Protein 3L51 (pdb70)

Foldseek 3Di:
DWFAWDQLDPPGDPQQWPTFLLVFKDFQDVLQVLQLCLLQPVSSGATEGAAPVVVVSCVVRGPGPDDHHYDHLVPQDAPFFDPVLLVVLCVQQHNVFKDQQVVRIDGPPSCVSCCRRGRFEMEGAAVSQQRSQPPPSHHWYAYSVGDIDHPD/DQLQVVVVCCPVVVVQPFWDGQLLVQWDFDPLQVLQCVLQFPSSRATEGAAPVSVVVSQVVCVVVVNDDGHYDHLVVCPCVPVDDDDFVVSFDFVLVRIGHDDVSSSSVSCVGRPREGEAADVVVVVVRQDDPVAGHWYAYSLSFTQGSVGDDDDPSVCSPPD

InterPro domains:
  IPR003395 RecF/RecN/SMC, N-terminal [PF02463] (2-1163)
  IPR010935 SMCs flexible hinge [PF06470] (520-640)
  IPR010935 SMCs flexible hinge [SM00968] (520-640)
  IPR024704 Structural maintenance of chromosomes protein [PIRSF005719] (1-1156)
  IPR027120 Smc2, ATP-binding cassette domain [cd03273] (1-172)
  IPR027417 P-loop containing nucleoside triphosphate hydrolase [G3DSA:3.40.50.300] (1-203)
  IPR027417 P-loop containing nucleoside triphosphate hydrolase [G3DSA:3.40.50.300] (996-1179)
  IPR027417 P-loop containing nucleoside triphosphate hydrolase [SSF52540] (1-1155)
  IPR036277 SMCs flexible hinge superfamily [SSF75553] (478-688)

B-factor: mean 17.08, std 8.4, range [1.49, 50.56]

Structure (mmCIF, N/CA/C/O backbone):
data_3L51
#
_entry.id   3L51
#
_cell.length_a   33.455
_cell.length_b   96.741
_cell.length_c   54.537
_cell.angle_alpha   90.00
_cell.angle_beta   92.84
_cell.angle_gamma   90.00
#
_symmetry.space_group_name_H-M   'P 1 21 1'
#
loop_
_entity.id
_entity.type
_entity.pdbx_description
1 polymer 'Structural maintenance of chromosomes protein 2'
2 polymer 'Structural maintenance of chromosomes protein 4'
3 non-polymer GLYCEROL
4 water water
#
loop_
_atom_site.group_PDB
_atom_site.id
_atom_site.type_symbol
_atom_site.label_atom_id
_atom_site.label_alt_id
_atom_site.label_comp_id
_atom_site.label_asym_id
_atom_site.label_entity_id
_atom_site.label_seq_id
_atom_site.pdbx_PDB_ins_code
_atom_site.Cartn_x
_atom_site.Cartn_y
_atom_site.Cartn_z
_atom_site.occupancy
_atom_site.B_iso_or_equiv
_atom_site.auth_seq_id
_atom_site.auth_comp_id
_atom_site.auth_asym_id
_atom_site.auth_atom_id
_atom_site.pdbx_PDB_model_num
ATOM 1 N N . LEU A 1 1 ? 35.576 2.055 18.198 1.00 35.12 506 LEU A N 1
ATOM 2 C CA . LEU A 1 1 ? 36.176 1.288 19.282 0.00 34.56 506 LEU A CA 1
ATOM 3 C C . LEU A 1 1 ? 35.133 0.433 19.988 1.00 33.60 506 LEU A C 1
ATOM 4 O O . LEU A 1 1 ? 34.069 0.920 20.370 1.00 35.88 506 LEU A O 1
ATOM 9 N N . GLN A 1 2 ? 35.443 -0.846 20.151 1.00 30.53 507 GLN A N 1
ATOM 10 C CA . GLN A 1 2 ? 34.521 -1.779 20.772 1.00 27.62 507 GLN A CA 1
ATOM 11 C C . GLN A 1 2 ? 34.790 -1.884 22.263 1.00 23.29 507 GLN A C 1
ATOM 12 O O . GLN A 1 2 ? 35.851 -1.504 22.744 1.00 25.33 507 GLN A O 1
ATOM 18 N N . PHE A 1 3 ? 33.808 -2.399 22.987 1.00 18.76 508 PHE A N 1
ATOM 19 C CA . PHE A 1 3 ? 33.977 -2.730 24.390 1.00 15.47 508 PHE A CA 1
ATOM 20 C C . PHE A 1 3 ? 34.894 -3.947 24.490 1.00 16.53 508 PHE A C 1
ATOM 21 O O . PHE A 1 3 ? 34.669 -4.967 23.826 1.00 21.73 508 PHE A O 1
ATOM 29 N N . ALA A 1 4 ? 35.928 -3.832 25.314 1.00 14.89 509 ALA A N 1
ATOM 30 C CA . ALA A 1 4 ? 36.892 -4.903 25.512 1.00 15.93 509 ALA A CA 1
ATOM 31 C C . ALA A 1 4 ? 36.842 -5.383 26.956 1.00 13.99 509 ALA A C 1
ATOM 32 O O . ALA A 1 4 ? 36.698 -4.579 27.875 1.00 16.72 509 ALA A O 1
ATOM 34 N N . TYR A 1 5 ? 36.957 -6.692 27.159 1.00 11.71 510 TYR A N 1
ATOM 35 C CA . TYR A 1 5 ? 36.979 -7.242 28.509 1.00 11.58 510 TYR A CA 1
ATOM 36 C C . TYR A 1 5 ? 37.662 -8.597 28.533 1.00 12.18 510 TYR A C 1
ATOM 37 O O . TYR A 1 5 ? 37.737 -9.273 27.512 1.00 13.74 510 TYR A O 1
ATOM 46 N N . LYS A 1 6 ? 38.157 -8.981 29.706 1.00 11.91 511 LYS A N 1
ATOM 47 C CA . LYS A 1 6 ? 38.645 -10.334 29.939 1.00 13.31 511 LYS A CA 1
ATOM 48 C C . LYS A 1 6 ? 37.469 -11.207 30.364 1.00 14.98 511 LYS A C 1
ATOM 49 O O . LYS A 1 6 ? 36.640 -10.780 31.166 1.00 14.02 511 LYS A O 1
ATOM 55 N N . ASP A 1 7 ? 37.382 -12.419 29.826 1.00 16.45 512 ASP A N 1
ATOM 56 C CA . ASP A 1 7 ? 36.315 -13.331 30.236 1.00 17.79 512 ASP A CA 1
ATOM 57 C C . ASP A 1 7 ? 36.285 -13.393 31.759 1.00 16.48 512 ASP A C 1
ATOM 58 O O . ASP A 1 7 ? 37.302 -13.692 32.388 1.00 18.13 512 ASP A O 1
ATOM 63 N N . PRO A 1 8 ? 35.125 -13.095 32.366 1.00 14.73 513 PRO A N 1
ATOM 64 C CA . PRO A 1 8 ? 35.080 -13.120 33.834 1.00 15.60 513 PRO A CA 1
ATOM 65 C C . PRO A 1 8 ? 35.220 -14.514 34.427 1.00 17.76 513 PRO A C 1
ATOM 66 O O . PRO A 1 8 ? 35.570 -14.644 35.595 1.00 21.42 513 PRO A O 1
ATOM 70 N N . GLU A 1 9 ? 34.963 -15.538 33.627 1.00 17.25 514 GLU A N 1
ATOM 71 C CA . GLU A 1 9 ? 35.053 -16.911 34.096 1.00 18.11 514 GLU A CA 1
ATOM 72 C C . GLU A 1 9 ? 35.062 -17.826 32.882 1.00 18.06 514 GLU A C 1
ATOM 73 O O . GLU A 1 9 ? 34.908 -17.361 31.752 1.00 17.70 514 GLU A O 1
ATOM 79 N N . LYS A 1 10 ? 35.252 -19.121 33.111 1.00 19.20 515 LYS A N 1
ATOM 80 C CA . LYS A 1 10 ? 35.321 -20.077 32.011 1.00 20.28 515 LYS A CA 1
ATOM 81 C C . LYS A 1 10 ? 33.954 -20.267 31.357 1.00 20.33 515 LYS A C 1
ATOM 82 O O . LYS A 1 10 ? 32.923 -19.981 31.969 1.00 21.21 515 LYS A O 1
ATOM 88 N N . ASN A 1 11 ? 33.956 -20.747 30.114 1.00 21.23 516 ASN A N 1
ATOM 89 C CA . ASN A 1 11 ? 32.721 -21.040 29.389 1.00 20.17 516 ASN A CA 1
ATOM 90 C C . ASN A 1 11 ? 31.842 -19.805 29.225 1.00 18.26 516 ASN A C 1
ATOM 91 O O . ASN A 1 11 ? 30.612 -19.880 29.281 1.00 19.22 516 ASN A O 1
ATOM 96 N N . TRP A 1 12 ? 32.485 -18.666 29.015 1.00 17.29 517 TRP A N 1
ATOM 97 C CA . TRP A 1 12 ? 31.776 -17.398 28.949 1.00 16.02 517 TRP A CA 1
ATOM 98 C C . TRP A 1 12 ? 30.958 -17.265 27.673 1.00 16.50 517 TRP A C 1
ATOM 99 O O . TRP A 1 12 ? 31.473 -17.429 26.571 1.00 19.70 517 TRP A O 1
ATOM 110 N N . ASN A 1 13 ? 29.678 -16.959 27.827 1.00 15.59 518 ASN A N 1
ATOM 111 C CA . ASN A 1 13 ? 28.810 -16.732 26.678 1.00 15.95 518 ASN A CA 1
ATOM 112 C C . ASN A 1 13 ? 28.949 -15.295 26.201 1.00 13.90 518 ASN A C 1
ATOM 113 O O . ASN A 1 13 ? 28.400 -14.383 26.810 1.00 13.66 518 ASN A O 1
ATOM 118 N N . ARG A 1 14 ? 29.699 -15.097 25.122 1.00 15.40 519 ARG A N 1
ATOM 119 C CA . ARG A 1 14 ? 29.938 -13.755 24.601 1.00 14.55 519 ARG A CA 1
ATOM 120 C C . ARG A 1 14 ? 28.655 -13.045 24.173 1.00 13.33 519 ARG A C 1
ATOM 121 O O . ARG A 1 14 ? 28.602 -11.818 24.155 1.00 12.65 519 ARG A O 1
ATOM 129 N N . ASN A 1 15 ? 27.621 -13.813 23.838 1.00 13.70 520 ASN A N 1
ATOM 130 C CA A ASN A 1 15 ? 26.339 -13.230 23.456 0.44 14.11 520 ASN A CA 1
ATOM 131 C CA B ASN A 1 15 ? 26.339 -13.230 23.460 0.56 14.14 520 ASN A CA 1
ATOM 132 C C . ASN A 1 15 ? 25.658 -12.469 24.596 1.00 12.54 520 ASN A C 1
ATOM 133 O O . ASN A 1 15 ? 24.731 -11.689 24.367 1.00 14.42 520 ASN A O 1
ATOM 142 N N . SER A 1 16 ? 26.114 -12.694 25.822 1.00 11.32 521 SER A N 1
ATOM 143 C CA . SER A 1 16 ? 25.537 -11.994 26.966 1.00 10.44 521 SER A CA 1
ATOM 144 C C . SER A 1 16 ? 25.939 -10.524 26.980 1.00 9.71 521 SER A C 1
ATOM 145 O O . SER A 1 16 ? 25.325 -9.726 27.681 1.00 10.83 521 SER A O 1
ATOM 148 N N . VAL A 1 17 ? 26.981 -10.173 26.231 1.00 9.45 522 VAL A N 1
ATOM 149 C CA . VAL A 1 17 ? 27.445 -8.790 26.180 1.00 8.21 522 VAL A CA 1
ATOM 150 C C . VAL A 1 17 ? 27.120 -8.202 24.808 1.00 9.68 522 VAL A C 1
ATOM 151 O O . VAL A 1 17 ? 27.678 -8.624 23.793 1.00 13.45 522 VAL A O 1
ATOM 155 N N . LYS A 1 18 ? 26.203 -7.240 24.769 1.00 9.88 523 LYS A N 1
ATOM 156 C CA . LYS A 1 18 ? 25.756 -6.697 23.485 1.00 9.81 523 LYS A CA 1
ATOM 157 C C . LYS A 1 18 ? 26.695 -5.618 22.960 1.00 11.38 523 LYS A C 1
ATOM 158 O O . LYS A 1 18 ? 26.926 -5.527 21.752 1.00 14.85 523 LYS A O 1
ATOM 164 N N . GLY A 1 19 ? 27.241 -4.812 23.863 1.00 11.22 524 GLY A N 1
ATOM 165 C CA . GLY A 1 19 ? 28.228 -3.810 23.492 1.00 10.98 524 GLY A CA 1
ATOM 166 C C . GLY A 1 19 ? 27.832 -2.376 23.805 1.00 11.43 524 GLY A C 1
ATOM 167 O O . GLY A 1 19 ? 26.850 -2.124 24.502 1.00 9.91 524 GLY A O 1
ATOM 168 N N . LEU A 1 20 ? 28.615 -1.430 23.297 1.00 10.08 525 LEU A N 1
ATOM 169 C CA . LEU A 1 20 ? 28.340 -0.019 23.533 1.00 9.05 525 LEU A CA 1
ATOM 170 C C . LEU A 1 20 ? 27.042 0.401 22.857 1.00 8.67 525 LEU A C 1
ATOM 171 O O . LEU A 1 20 ? 26.767 0.009 21.721 1.00 8.81 525 LEU A O 1
ATOM 176 N N . VAL A 1 21 ? 26.258 1.223 23.542 1.00 7.54 526 VAL A N 1
ATOM 177 C CA . VAL A 1 21 ? 25.022 1.743 22.962 1.00 6.97 526 VAL A CA 1
ATOM 178 C C . VAL A 1 21 ? 25.229 2.296 21.542 1.00 8.05 526 VAL A C 1
ATOM 179 O O . VAL A 1 21 ? 24.441 2.019 20.645 1.00 9.28 526 VAL A O 1
ATOM 183 N N . ALA A 1 22 ? 26.305 3.055 21.343 1.00 9.01 527 ALA A N 1
ATOM 184 C CA . ALA A 1 22 ? 26.581 3.680 20.048 1.00 9.91 527 ALA A CA 1
ATOM 185 C C . ALA A 1 22 ? 26.712 2.663 18.920 1.00 12.08 527 ALA A C 1
ATOM 186 O O . ALA A 1 22 ? 26.443 2.981 17.762 1.00 14.85 527 ALA A O 1
ATOM 188 N N . SER A 1 23 ? 27.128 1.444 19.258 1.00 10.84 528 SER A N 1
ATOM 189 C CA A SER A 1 23 ? 27.347 0.415 18.246 0.49 11.16 528 SER A CA 1
ATOM 190 C CA B SER A 1 23 ? 27.353 0.398 18.262 0.51 10.69 528 SER A CA 1
ATOM 191 C C . SER A 1 23 ? 26.081 -0.381 17.946 1.00 11.67 528 SER A C 1
ATOM 192 O O . SER A 1 23 ? 26.064 -1.218 17.044 1.00 15.46 528 SER A O 1
ATOM 197 N N . LEU A 1 24 ? 25.020 -0.108 18.694 1.00 11.81 529 LEU A N 1
ATOM 198 C CA . LEU A 1 24 ? 23.790 -0.887 18.587 1.00 11.60 529 LEU A CA 1
ATOM 199 C C . LEU A 1 24 ? 22.630 -0.154 17.924 1.00 12.38 529 LEU A C 1
ATOM 200 O O . LEU A 1 24 ? 21.539 -0.710 17.767 1.00 13.48 529 LEU A O 1
ATOM 205 N N . ILE A 1 25 ? 22.854 1.092 17.528 1.00 12.55 530 ILE A N 1
ATOM 206 C CA . ILE A 1 25 ? 21.778 1.878 16.949 1.00 13.62 530 ILE A CA 1
ATOM 207 C C . ILE A 1 25 ? 22.030 2.217 15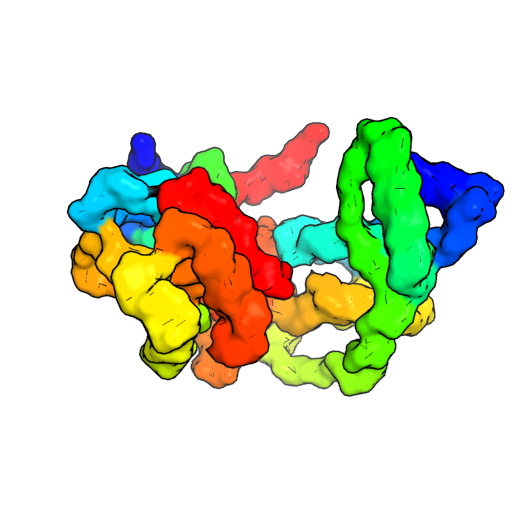.486 1.00 12.98 530 ILE A C 1
ATOM 208 O O . ILE A 1 25 ? 23.176 2.322 15.035 1.00 15.41 530 ILE A O 1
ATOM 213 N N . ASN A 1 26 ? 20.936 2.370 14.753 1.00 13.11 531 ASN A N 1
ATOM 214 C CA . ASN A 1 26 ? 20.958 2.764 13.354 1.00 14.68 531 ASN A CA 1
ATOM 215 C C . ASN A 1 26 ? 20.047 3.975 13.242 1.00 12.95 531 ASN A C 1
ATOM 216 O O . ASN A 1 26 ? 18.824 3.852 13.366 1.00 13.88 531 ASN A O 1
ATOM 221 N N . VAL A 1 27 ? 20.631 5.155 13.052 1.00 10.88 532 VAL A N 1
ATOM 222 C CA . VAL A 1 27 ? 19.828 6.367 12.933 1.00 11.65 532 VAL A CA 1
ATOM 223 C C . VAL A 1 27 ? 18.989 6.325 11.657 1.00 10.66 532 VAL A C 1
ATOM 224 O O . VAL A 1 27 ? 19.507 6.026 10.584 1.00 12.09 532 VAL A O 1
ATOM 228 N N . LYS A 1 28 ? 17.692 6.596 11.770 1.00 9.90 533 LYS A N 1
ATOM 229 C CA . LYS A 1 28 ? 16.810 6.497 10.607 1.00 10.12 533 LYS A CA 1
ATOM 230 C C . LYS A 1 28 ? 17.083 7.557 9.545 1.00 10.97 533 LYS A C 1
ATOM 231 O O . LYS A 1 28 ? 16.858 7.323 8.358 1.00 13.14 533 LYS A O 1
ATOM 237 N N . ASP A 1 29 ? 17.552 8.723 9.973 1.00 9.65 534 ASP A N 1
ATOM 238 C CA . ASP A 1 29 ? 17.760 9.854 9.071 1.00 10.05 534 ASP A CA 1
ATOM 239 C C . ASP A 1 29 ? 18.982 10.614 9.586 1.00 9.38 534 ASP A C 1
ATOM 240 O O . ASP A 1 29 ? 18.980 11.103 10.712 1.00 12.11 534 ASP A O 1
ATOM 245 N N . ASN A 1 30 ? 20.040 10.686 8.780 1.00 9.86 535 ASN A N 1
ATOM 246 C CA . ASN A 1 30 ? 21.286 11.325 9.216 1.00 11.46 535 ASN A CA 1
ATOM 247 C C . ASN A 1 30 ? 21.112 12.757 9.731 1.00 12.00 535 ASN A C 1
ATOM 248 O O . ASN A 1 30 ? 21.922 13.232 10.515 1.00 12.59 535 ASN A O 1
ATOM 253 N N . SER A 1 31 ? 20.069 13.449 9.280 1.00 12.79 536 SER A N 1
ATOM 254 C CA . SER A 1 31 ? 19.845 14.829 9.708 1.00 12.56 536 SER A CA 1
ATOM 255 C C . SER A 1 31 ? 19.415 14.939 11.171 1.00 11.87 536 SER A C 1
ATOM 256 O O . SER A 1 31 ? 19.335 16.044 11.706 1.00 13.40 536 SER A O 1
ATOM 259 N N . THR A 1 32 ? 19.135 13.804 11.812 1.00 10.80 537 THR A N 1
ATOM 260 C CA . THR A 1 32 ? 18.774 13.801 13.233 1.00 10.73 537 THR A CA 1
ATOM 261 C C . THR A 1 32 ? 19.914 13.333 14.149 1.00 11.00 537 THR A C 1
ATOM 262 O O . THR A 1 32 ? 19.758 13.284 15.377 1.00 10.36 537 THR A O 1
ATOM 266 N N . ALA A 1 33 ? 21.052 12.978 13.563 1.00 10.23 538 ALA A N 1
ATOM 267 C CA . ALA A 1 33 ? 22.161 12.430 14.349 1.00 11.15 538 ALA A CA 1
ATOM 268 C C . ALA A 1 33 ? 22.697 13.399 15.410 1.00 11.31 538 ALA A C 1
ATOM 269 O O . ALA A 1 33 ? 23.018 12.995 16.531 1.00 11.49 538 ALA A O 1
ATOM 271 N N . THR A 1 34 ? 22.808 14.673 15.060 1.00 11.42 539 THR A N 1
ATOM 272 C CA . THR A 1 34 ? 23.273 15.663 16.018 1.00 12.28 539 THR A CA 1
ATOM 273 C C . THR A 1 34 ? 22.373 15.698 17.251 1.00 11.06 539 THR A C 1
ATOM 274 O O . THR A 1 34 ? 22.858 15.674 18.379 1.00 12.83 539 THR A O 1
ATOM 278 N N . ALA A 1 35 ? 21.062 15.711 17.031 1.00 10.54 540 ALA A N 1
ATOM 279 C CA . ALA A 1 35 ? 20.103 15.691 18.135 1.00 10.22 540 ALA A CA 1
ATOM 280 C C . ALA A 1 35 ? 20.227 14.425 18.977 1.00 10.10 540 ALA A C 1
ATOM 281 O O . ALA A 1 35 ? 20.224 14.485 20.214 1.00 10.16 540 ALA A O 1
ATOM 283 N N . LEU A 1 36 ? 20.333 13.282 18.309 1.00 9.52 541 LEU A N 1
ATOM 284 C CA . LEU A 1 36 ? 20.368 12.008 19.021 1.00 9.69 541 LEU A CA 1
ATOM 285 C C . LEU A 1 36 ? 21.629 11.877 19.858 1.00 9.62 541 LEU A C 1
ATOM 286 O O . LEU A 1 36 ? 21.611 11.307 20.952 1.00 9.89 541 LEU A O 1
ATOM 291 N N . GLU A 1 37 ? 22.732 12.406 19.347 1.00 9.77 542 GLU A N 1
ATOM 292 C CA . GLU A 1 37 ? 23.976 12.384 20.097 1.00 10.92 542 GLU A CA 1
ATOM 293 C C . GLU A 1 37 ? 23.818 13.166 21.393 1.00 12.54 542 GLU A C 1
ATOM 294 O O . GLU A 1 37 ? 24.298 12.747 22.446 1.00 14.24 542 GLU A O 1
ATOM 300 N N . VAL A 1 38 ? 23.130 14.301 21.312 1.00 12.73 543 VAL A N 1
ATOM 301 C CA . VAL A 1 38 ? 22.890 15.134 22.488 1.00 12.66 543 VAL A CA 1
ATOM 302 C C . VAL A 1 38 ? 21.879 14.467 23.432 1.00 10.92 543 VAL A C 1
ATOM 303 O O . VAL A 1 38 ? 22.021 14.535 24.659 1.00 11.98 543 VAL A O 1
ATOM 307 N N . VAL A 1 39 ? 20.876 13.798 22.867 1.00 9.03 544 VAL A N 1
ATOM 308 C CA . VAL A 1 39 ? 19.918 13.060 23.693 1.00 9.15 544 VAL A CA 1
ATOM 309 C C . VAL A 1 39 ? 20.637 12.013 24.546 1.00 8.53 544 VAL A C 1
ATOM 310 O O . VAL A 1 39 ? 20.407 11.920 25.751 1.00 9.84 544 VAL A O 1
ATOM 314 N N . ALA A 1 40 ? 21.499 11.221 23.917 1.00 9.29 545 ALA A N 1
ATOM 315 C CA . ALA A 1 40 ? 22.206 10.151 24.622 1.00 9.59 545 ALA A CA 1
ATOM 316 C C . ALA A 1 40 ? 23.362 10.649 25.504 1.00 9.75 545 ALA A C 1
ATOM 317 O O . ALA A 1 40 ? 23.578 10.154 26.613 1.00 9.94 545 ALA A O 1
ATOM 319 N N . GLY A 1 41 ? 24.112 11.624 25.002 1.00 10.05 546 GLY A N 1
ATOM 320 C CA . GLY A 1 41 ? 25.316 12.064 25.681 1.00 10.30 546 GLY A CA 1
ATOM 321 C C . GLY A 1 41 ? 26.232 10.903 26.014 1.00 10.00 546 GLY A C 1
ATOM 322 O O . GLY A 1 41 ? 26.474 10.022 25.178 1.00 10.26 546 GLY A O 1
ATOM 323 N N . GLU A 1 42 ? 26.721 10.886 27.249 1.00 10.22 547 GLU A N 1
ATOM 324 C CA A GLU A 1 42 ? 27.667 9.860 27.670 0.61 10.90 547 GLU A CA 1
ATOM 325 C CA B GLU A 1 42 ? 27.655 9.864 27.708 0.39 10.88 547 GLU A CA 1
ATOM 326 C C . GLU A 1 42 ? 27.051 8.458 27.649 1.00 8.85 547 GLU A C 1
ATOM 327 O O . GLU A 1 42 ? 27.773 7.455 27.700 1.00 10.57 547 GLU A O 1
ATOM 338 N N . ARG A 1 43 ? 25.725 8.372 27.544 1.00 9.06 548 ARG A N 1
ATOM 339 C CA . ARG A 1 43 ? 25.094 7.052 27.467 1.00 8.89 548 ARG A CA 1
ATOM 340 C C . ARG A 1 43 ? 25.404 6.320 26.161 1.00 8.42 548 ARG A C 1
ATOM 341 O O . ARG A 1 43 ? 25.199 5.114 26.056 1.00 9.07 548 ARG A O 1
ATOM 349 N N . LEU A 1 44 ? 25.905 7.042 25.165 1.00 8.09 549 LEU A N 1
ATOM 350 C CA . LEU A 1 44 ? 26.407 6.386 23.960 1.00 8.84 549 LEU A CA 1
ATOM 351 C C . LEU A 1 44 ? 27.460 5.336 24.306 1.00 7.86 549 LEU A C 1
ATOM 352 O O . LEU A 1 44 ? 27.659 4.369 23.552 1.00 8.97 549 LEU A O 1
ATOM 357 N N . TYR A 1 45 ? 28.139 5.519 25.439 1.00 7.05 550 TYR A N 1
ATOM 358 C CA . TYR A 1 45 ? 29.247 4.629 25.796 1.00 8.30 550 TYR A CA 1
ATOM 359 C C . TYR A 1 45 ? 28.922 3.778 27.018 1.00 8.18 550 TYR A C 1
ATOM 360 O O . TYR A 1 45 ? 29.810 3.166 27.599 1.00 9.19 550 TYR A O 1
ATOM 369 N N . ASN A 1 46 ? 27.642 3.737 27.388 1.00 7.39 551 ASN A N 1
ATOM 370 C CA . ASN A 1 46 ? 27.168 2.706 28.305 1.00 6.73 551 ASN A CA 1
ATOM 371 C C . ASN A 1 46 ? 27.227 1.363 27.580 1.00 6.75 551 ASN A C 1
ATOM 372 O O . ASN A 1 46 ? 27.133 1.305 26.350 1.00 8.91 551 ASN A O 1
ATOM 377 N N . VAL A 1 47 ? 27.408 0.289 28.337 1.00 7.47 552 VAL A N 1
ATOM 378 C CA . VAL A 1 47 ? 27.496 -1.043 27.765 1.00 7.81 552 VAL A CA 1
ATOM 379 C C . VAL A 1 47 ? 26.213 -1.799 28.076 1.00 6.81 552 VAL A C 1
ATOM 380 O O . VAL A 1 47 ? 25.785 -1.850 29.232 1.00 8.46 552 VAL A O 1
ATOM 384 N N . VAL A 1 48 ? 25.612 -2.396 27.052 1.00 7.56 553 VAL A N 1
ATOM 385 C CA . VAL A 1 48 ? 24.389 -3.173 27.218 1.00 6.50 553 VAL A CA 1
ATOM 386 C C . VAL A 1 48 ? 24.702 -4.663 27.369 1.00 7.48 553 VAL A C 1
ATOM 387 O O . VAL A 1 48 ? 25.473 -5.226 26.583 1.00 8.18 553 VAL A O 1
ATOM 391 N N . VAL A 1 49 ? 24.114 -5.294 28.386 1.00 6.54 554 VAL A N 1
ATOM 392 C CA . VAL A 1 49 ? 24.283 -6.730 28.606 1.00 7.27 554 VAL A CA 1
ATOM 393 C C . VAL A 1 49 ? 22.940 -7.366 28.917 1.00 6.83 554 VAL A C 1
ATOM 394 O O . VAL A 1 49 ? 21.952 -6.665 29.164 1.00 8.14 554 VAL A O 1
ATOM 398 N N . ASP A 1 50 ? 22.893 -8.696 28.932 1.00 6.88 555 ASP A N 1
ATOM 399 C CA . ASP A 1 50 ? 21.621 -9.373 29.154 1.00 8.64 555 ASP A CA 1
ATOM 400 C C . ASP A 1 50 ? 21.067 -9.215 30.571 1.00 9.20 555 ASP A C 1
ATOM 401 O O . ASP A 1 50 ? 19.891 -8.920 30.734 1.00 9.36 555 ASP A O 1
ATOM 406 N N . THR A 1 51 ? 21.908 -9.387 31.588 1.00 7.59 556 THR A N 1
ATOM 407 C CA . THR A 1 51 ? 21.401 -9.421 32.958 1.00 7.42 556 THR A CA 1
ATOM 408 C C . THR A 1 51 ? 22.322 -8.744 33.958 1.00 7.01 556 THR A C 1
ATOM 409 O O . THR A 1 51 ? 23.496 -8.477 33.672 1.00 7.11 556 THR A O 1
ATOM 413 N N . GLU A 1 52 ? 21.789 -8.522 35.157 1.00 8.03 557 GLU A N 1
ATOM 414 C CA . GLU A 1 52 ? 22.564 -7.956 36.259 1.00 8.07 557 GLU A CA 1
ATOM 415 C C . GLU A 1 52 ? 23.694 -8.865 36.725 1.00 7.82 557 GLU A C 1
ATOM 416 O O . GLU A 1 52 ? 24.678 -8.388 37.274 1.00 9.24 557 GLU A O 1
ATOM 422 N N . VAL A 1 53 ? 23.545 -10.169 36.511 1.00 8.23 558 VAL A N 1
ATOM 423 C CA . VAL A 1 53 ? 24.596 -11.122 36.853 1.00 9.75 558 VAL A CA 1
ATOM 424 C C . VAL A 1 53 ? 25.784 -10.943 35.913 1.00 10.06 558 VAL A C 1
ATOM 425 O O . VAL A 1 53 ? 26.936 -10.901 36.346 1.00 9.84 558 VAL A O 1
ATOM 429 N N . THR A 1 54 ? 25.498 -10.817 34.623 1.00 9.00 559 THR A N 1
ATOM 430 C CA . THR A 1 54 ? 26.539 -10.548 33.644 1.00 9.27 559 THR A CA 1
ATOM 431 C C . THR A 1 54 ? 27.222 -9.220 33.942 1.00 8.04 559 THR A C 1
ATOM 432 O O . THR A 1 54 ? 28.453 -9.120 33.898 1.00 9.74 559 THR A O 1
ATOM 436 N N . ALA A 1 55 ? 26.424 -8.203 34.255 1.00 8.32 560 ALA A N 1
ATOM 437 C CA . ALA A 1 55 ? 26.978 -6.898 34.614 1.00 7.63 560 ALA A CA 1
ATOM 438 C C . ALA A 1 55 ? 27.944 -7.007 35.795 1.00 7.60 560 ALA A C 1
ATOM 439 O O . ALA A 1 55 ? 29.051 -6.460 35.765 1.00 8.47 560 ALA A O 1
ATOM 441 N N . LYS A 1 56 ? 27.513 -7.703 36.841 1.00 8.24 561 LYS A N 1
ATOM 442 C CA . LYS A 1 56 ? 28.328 -7.850 38.041 1.00 8.28 561 LYS A CA 1
ATOM 443 C C . LYS A 1 56 ? 29.647 -8.558 37.730 1.00 8.66 561 LYS A C 1
ATOM 444 O O . LYS A 1 56 ? 30.712 -8.138 38.181 1.00 8.99 561 LYS A O 1
ATOM 450 N N . LYS A 1 57 ? 29.572 -9.635 36.954 1.00 7.76 562 LYS A N 1
ATOM 451 C CA . LYS A 1 57 ? 30.772 -10.396 36.625 1.00 9.13 562 LYS A CA 1
ATOM 452 C C . LYS A 1 57 ? 31.764 -9.576 35.801 1.00 9.24 562 LYS A C 1
ATOM 453 O O . LYS A 1 57 ? 32.976 -9.667 36.012 1.00 10.27 562 LYS A O 1
ATOM 459 N N . LEU A 1 58 ? 31.253 -8.764 34.877 1.00 8.40 563 LEU A N 1
ATOM 460 C CA . LEU A 1 58 ? 32.126 -7.873 34.115 1.00 8.80 563 LEU A CA 1
ATOM 461 C C . LEU A 1 58 ? 32.802 -6.851 35.011 1.00 8.63 563 LEU A C 1
ATOM 462 O O . LEU A 1 58 ? 34.013 -6.648 34.922 1.00 9.65 563 LEU A O 1
ATOM 467 N N . LEU A 1 59 ? 32.018 -6.204 35.871 1.00 9.18 564 LEU A N 1
ATOM 468 C CA . LEU A 1 59 ? 32.566 -5.167 36.735 1.00 9.47 564 LEU A CA 1
ATOM 469 C C . LEU A 1 59 ? 33.621 -5.721 37.684 1.00 11.21 564 LEU A C 1
ATOM 470 O O . LEU A 1 59 ? 34.641 -5.071 37.938 1.00 12.56 564 LEU A O 1
ATOM 475 N N . GLU A 1 60 ? 33.384 -6.925 38.201 1.00 10.56 565 GLU A N 1
ATOM 476 C CA . GLU A 1 60 ? 34.300 -7.517 39.174 1.00 11.52 565 GLU A CA 1
ATOM 477 C C . GLU A 1 60 ? 35.501 -8.220 38.564 1.00 12.36 565 GLU A C 1
ATOM 478 O O . GLU A 1 60 ? 36.604 -8.140 39.105 1.00 15.06 565 GLU A O 1
ATOM 484 N N . LYS A 1 61 ? 35.296 -8.901 37.442 1.00 10.89 566 LYS A N 1
ATOM 485 C CA . LYS A 1 61 ? 36.324 -9.805 36.935 1.00 11.11 566 LYS A CA 1
ATOM 486 C C . LYS A 1 61 ? 36.723 -9.565 35.483 1.00 12.16 566 LYS A C 1
ATOM 487 O O . LYS A 1 61 ? 37.546 -10.297 34.932 1.00 14.22 566 LYS A O 1
ATOM 493 N N . GLY A 1 62 ? 36.172 -8.525 34.871 1.00 9.53 567 GLY A N 1
ATOM 494 C CA . GLY A 1 62 ? 36.418 -8.278 33.459 1.00 10.06 567 GLY A CA 1
ATOM 495 C C . GLY A 1 62 ? 37.679 -7.489 33.148 1.00 10.65 567 GLY A C 1
ATOM 496 O O . GLY A 1 62 ? 38.005 -7.277 31.977 1.00 10.74 567 GLY A O 1
ATOM 497 N N A GLU A 1 63 ? 38.396 -7.067 34.190 0.91 10.69 568 GLU A N 1
ATOM 498 N N B GLU A 1 63 ? 38.383 -7.056 34.190 0.09 11.12 568 GLU A N 1
ATOM 499 C CA A GLU A 1 63 ? 39.594 -6.249 34.024 0.91 11.35 568 GLU A CA 1
ATOM 500 C CA B GLU A 1 63 ? 39.596 -6.263 34.021 0.09 11.62 568 GLU A CA 1
ATOM 501 C C A GLU A 1 63 ? 39.311 -5.059 33.117 0.91 9.17 568 GLU A C 1
ATOM 502 C C B GLU A 1 63 ? 39.317 -5.054 33.135 0.09 10.37 568 GLU A C 1
ATOM 503 O O A GLU A 1 63 ? 40.089 -4.730 32.213 0.91 11.52 568 GLU A O 1
ATOM 504 O O B GLU A 1 63 ? 40.113 -4.712 32.259 0.09 10.77 568 GLU A O 1
ATOM 515 N N . LEU A 1 64 ? 38.177 -4.412 33.372 1.00 9.16 569 LEU A N 1
ATOM 516 C CA . LEU A 1 64 ? 37.748 -3.283 32.566 1.00 7.80 569 LEU A CA 1
ATOM 517 C C . LEU A 1 64 ? 38.743 -2.132 32.655 1.00 7.55 569 LEU A C 1
ATOM 518 O O . LEU A 1 64 ? 39.311 -1.863 33.713 1.00 9.71 569 LEU A O 1
ATOM 523 N N . LYS A 1 65 ? 38.944 -1.446 31.536 1.00 8.89 570 LYS A N 1
ATOM 524 C CA A LYS A 1 65 ? 40.009 -0.457 31.461 0.53 8.90 570 LYS A CA 1
ATOM 525 C CA B LYS A 1 65 ? 40.006 -0.448 31.425 0.47 8.85 570 LYS A CA 1
ATOM 526 C C . LYS A 1 65 ? 39.614 0.953 31.901 1.00 7.63 570 LYS A C 1
ATOM 527 O O . LYS A 1 65 ? 40.445 1.857 31.927 1.00 8.85 570 LYS A O 1
ATOM 538 N N . ARG A 1 66 ? 38.344 1.126 32.252 1.00 7.23 571 ARG A N 1
ATOM 539 C CA A ARG A 1 66 ? 37.845 2.381 32.806 0.67 7.82 571 ARG A CA 1
ATOM 540 C CA B ARG A 1 66 ? 37.864 2.374 32.832 0.33 7.79 571 ARG A CA 1
ATOM 541 C C . ARG A 1 66 ? 36.602 2.091 33.629 1.00 7.22 571 ARG A C 1
ATOM 542 O O . ARG A 1 66 ? 36.118 0.951 33.656 1.00 8.23 571 ARG A O 1
ATOM 557 N N . ARG A 1 67 ? 36.070 3.120 34.286 1.00 8.07 572 ARG A N 1
ATOM 558 C CA . ARG A 1 67 ? 34.768 2.970 34.913 1.00 7.98 572 ARG A CA 1
ATOM 559 C C . ARG A 1 67 ? 33.711 2.907 33.803 1.00 8.21 572 ARG A C 1
ATOM 560 O O . ARG A 1 67 ? 33.699 3.747 32.896 1.00 9.31 572 ARG A O 1
ATOM 568 N N . TYR A 1 68 ? 32.846 1.897 33.864 1.00 7.07 573 TYR A N 1
ATOM 569 C CA . TYR A 1 68 ? 31.757 1.738 32.905 1.00 7.13 573 TYR A CA 1
ATOM 570 C C . TYR A 1 68 ? 30.413 1.820 33.598 1.00 7.15 573 TYR A C 1
ATOM 571 O O . TYR A 1 68 ? 30.287 1.457 34.771 1.00 8.96 573 TYR A O 1
ATOM 580 N N . THR A 1 69 ? 29.409 2.276 32.865 1.00 5.76 574 THR A N 1
ATOM 581 C CA . THR A 1 69 ? 28.027 2.159 33.306 1.00 6.16 574 THR A CA 1
ATOM 582 C C . THR A 1 69 ? 27.376 1.105 32.419 1.00 5.38 574 THR A C 1
ATOM 583 O O . THR A 1 69 ? 27.421 1.205 31.183 1.00 6.84 574 THR A O 1
ATOM 587 N N . ILE A 1 70 ? 26.823 0.070 33.050 1.00 5.21 575 ILE A N 1
ATOM 588 C CA . ILE A 1 70 ? 26.254 -1.066 32.340 1.00 5.73 575 ILE A CA 1
ATOM 589 C C . ILE A 1 70 ? 24.731 -1.079 32.446 1.00 5.27 575 ILE A C 1
ATOM 590 O O . ILE A 1 70 ? 24.170 -0.888 33.530 1.00 6.05 575 ILE A O 1
ATOM 595 N N . ILE A 1 71 ? 24.078 -1.312 31.314 1.00 5.76 576 ILE A N 1
ATOM 596 C CA . ILE A 1 71 ? 22.624 -1.424 31.227 1.00 5.91 576 ILE A CA 1
ATOM 597 C C . ILE A 1 71 ? 22.255 -2.903 31.136 1.00 5.75 576 ILE A C 1
ATOM 598 O O . ILE A 1 71 ? 22.489 -3.540 30.108 1.00 6.84 576 ILE A O 1
ATOM 603 N N . PRO A 1 72 ? 21.729 -3.480 32.231 1.00 6.72 577 PRO A N 1
ATOM 604 C CA . PRO A 1 72 ? 21.319 -4.891 32.187 1.00 6.37 577 PRO A CA 1
ATOM 605 C C . PRO A 1 72 ? 19.884 -4.984 31.680 1.00 6.29 577 PRO A C 1
ATOM 606 O O . PRO A 1 72 ? 18.981 -4.435 32.319 1.00 6.79 577 PRO A O 1
ATOM 610 N N . LEU A 1 73 ? 19.681 -5.640 30.540 1.00 6.17 578 LEU A N 1
ATOM 611 C CA . LEU A 1 73 ? 18.371 -5.621 29.896 1.00 7.01 578 LEU A CA 1
ATOM 612 C C . LEU A 1 73 ? 17.245 -6.169 30.770 1.00 8.28 578 LEU A C 1
ATOM 613 O O . LEU A 1 73 ? 16.112 -5.711 30.670 1.00 10.49 578 LEU A O 1
ATOM 618 N N . ASN A 1 74 ? 17.545 -7.122 31.644 1.00 8.17 579 ASN A N 1
ATOM 619 C CA . ASN A 1 74 ? 16.481 -7.723 32.443 1.00 8.83 579 ASN A CA 1
ATOM 620 C C . ASN A 1 74 ? 16.065 -6.889 33.648 1.00 9.44 579 ASN A C 1
ATOM 621 O O . ASN A 1 74 ? 15.066 -7.202 34.281 1.00 10.73 579 ASN A O 1
ATOM 626 N N . LYS A 1 75 ? 16.828 -5.840 33.962 1.00 6.93 580 LYS A N 1
ATOM 627 C CA . LYS A 1 75 ? 16.492 -4.971 35.087 1.00 6.74 580 LYS A CA 1
ATOM 628 C C . LYS A 1 75 ? 16.272 -3.507 34.698 1.00 6.83 580 LYS A C 1
ATOM 629 O O . LYS A 1 75 ? 15.627 -2.772 35.433 1.00 7.88 580 LYS A O 1
ATOM 635 N N . ILE A 1 76 ? 16.828 -3.062 33.576 1.00 6.59 581 ILE A N 1
ATOM 636 C CA . ILE A 1 76 ? 16.723 -1.643 33.234 1.00 5.97 581 ILE A CA 1
ATOM 637 C C . ILE A 1 76 ? 15.253 -1.218 33.177 1.00 7.46 581 ILE A C 1
ATOM 638 O O . ILE A 1 76 ? 14.401 -1.938 32.643 1.00 8.86 581 ILE A O 1
ATOM 643 N N . SER A 1 77 ? 14.948 -0.056 33.747 1.00 6.01 582 SER A N 1
ATOM 644 C CA . SER A 1 77 ? 13.556 0.351 33.885 1.00 6.25 582 SER A CA 1
ATOM 645 C C . SER A 1 77 ? 13.413 1.855 33.730 1.00 6.65 582 SER A C 1
ATOM 646 O O . SER A 1 77 ? 13.474 2.604 34.707 1.00 8.69 582 SER A O 1
ATOM 649 N N . ALA A 1 78 ? 13.227 2.281 32.489 1.00 7.95 583 ALA A N 1
ATOM 650 C CA . ALA A 1 78 ? 13.079 3.687 32.154 1.00 8.44 583 ALA A CA 1
ATOM 651 C C . ALA A 1 78 ? 11.774 4.279 32.679 1.00 9.43 583 ALA A C 1
ATOM 652 O O . ALA A 1 78 ? 10.755 3.599 32.768 1.00 9.21 583 ALA A O 1
ATOM 654 N N . ARG A 1 79 ? 11.811 5.558 33.030 1.00 9.24 584 ARG A N 1
ATOM 655 C CA . ARG A 1 79 ? 10.584 6.312 33.240 1.00 10.22 584 ARG A CA 1
ATOM 656 C C . ARG A 1 79 ? 10.278 7.024 31.924 1.00 10.22 584 ARG A C 1
ATOM 657 O O . ARG A 1 79 ? 10.723 8.154 31.683 1.00 12.02 584 ARG A O 1
ATOM 665 N N . CYS A 1 80 ? 9.529 6.322 31.074 1.00 8.47 585 CYS A N 1
ATOM 666 C CA . CYS A 1 80 ? 9.309 6.710 29.680 0.94 10.97 585 CYS A CA 1
ATOM 667 C C . CYS A 1 80 ? 8.353 7.865 29.495 1.00 10.63 585 CYS A C 1
ATOM 668 O O . CYS A 1 80 ? 7.480 8.112 30.327 1.00 10.62 585 CYS A O 1
ATOM 671 N N . ILE A 1 81 ? 8.475 8.528 28.353 1.00 9.75 586 ILE A N 1
ATOM 672 C CA . ILE A 1 81 ? 7.453 9.468 27.933 1.00 9.72 586 ILE A CA 1
ATOM 673 C C . ILE A 1 81 ? 6.185 8.671 27.648 1.00 12.66 586 ILE A C 1
ATOM 674 O O . ILE A 1 81 ? 6.204 7.724 26.864 1.00 15.68 586 ILE A O 1
ATOM 679 N N . ALA A 1 82 ? 5.097 9.040 28.313 1.00 13.42 587 ALA A N 1
ATOM 680 C CA . ALA A 1 82 ? 3.813 8.375 28.126 1.00 15.66 587 ALA A CA 1
ATOM 681 C C . ALA A 1 82 ? 3.136 8.804 26.826 1.00 15.53 587 ALA A C 1
ATOM 682 O O . ALA A 1 82 ? 3.360 9.911 26.344 1.00 15.27 587 ALA A O 1
ATOM 684 N N . PRO A 1 83 ? 2.292 7.929 26.256 1.00 16.63 588 PRO A N 1
ATOM 685 C CA . PRO A 1 83 ? 1.570 8.282 25.024 1.00 17.16 588 PRO A CA 1
ATOM 686 C C . PRO A 1 83 ? 0.762 9.572 25.158 1.00 15.34 588 PRO A C 1
ATOM 687 O O . PRO A 1 83 ? 0.693 10.354 24.214 1.00 15.22 588 PRO A O 1
ATOM 691 N N . GLU A 1 84 ? 0.154 9.794 26.318 1.00 13.90 589 GLU A N 1
ATOM 692 C CA . GLU A 1 84 ? -0.633 11.004 26.525 1.00 14.40 589 GLU A CA 1
ATOM 693 C C . GLU A 1 84 ? 0.251 12.249 26.465 1.00 13.10 589 GLU A C 1
ATOM 694 O O . GLU A 1 84 ? -0.155 13.284 25.930 1.00 15.06 589 GLU A O 1
ATOM 700 N N . THR A 1 85 ? 1.468 12.134 26.988 1.00 12.09 590 THR A N 1
ATOM 701 C CA . THR A 1 85 ? 2.406 13.252 26.981 1.00 12.43 590 THR A CA 1
ATOM 702 C C . THR A 1 85 ? 2.786 13.616 25.547 1.00 12.37 590 THR A C 1
ATOM 703 O O . THR A 1 85 ? 2.819 14.790 25.185 1.00 12.38 590 THR A O 1
ATOM 707 N N . LEU A 1 86 ? 3.049 12.606 24.723 1.00 11.20 591 LEU A N 1
ATOM 708 C CA . LEU A 1 86 ? 3.314 12.850 23.309 1.00 11.06 591 LEU A CA 1
ATOM 709 C C . LEU A 1 86 ? 2.097 13.484 22.615 1.00 11.28 591 LEU A C 1
ATOM 710 O O . LEU A 1 86 ? 2.252 14.411 21.819 1.00 12.74 591 LEU A O 1
ATOM 715 N N . ARG A 1 87 ? 0.892 12.991 22.918 1.00 11.97 592 ARG A N 1
ATOM 716 C CA . ARG A 1 87 ? -0.324 13.527 22.308 1.00 13.48 592 ARG A CA 1
ATOM 717 C C . ARG A 1 87 ? -0.438 15.024 22.588 1.00 14.04 592 ARG A C 1
ATOM 718 O O . ARG A 1 87 ? -0.722 15.835 21.693 1.00 16.08 592 ARG A O 1
ATOM 726 N N . VAL A 1 88 ? -0.215 15.382 23.846 1.00 14.07 593 VAL A N 1
ATOM 727 C CA . VAL A 1 88 ? -0.283 16.771 24.270 1.00 16.22 593 VAL A CA 1
ATOM 728 C C . VAL A 1 88 ? 0.789 17.602 23.569 1.00 14.86 593 VAL A C 1
ATOM 729 O O . VAL A 1 88 ? 0.506 18.698 23.084 1.00 15.25 593 VAL A O 1
ATOM 733 N N . ALA A 1 89 ? 2.009 17.072 23.494 1.00 13.58 594 ALA A N 1
ATOM 734 C CA . ALA A 1 89 ? 3.097 17.757 22.797 1.00 12.71 594 ALA A CA 1
ATOM 735 C C . ALA A 1 89 ? 2.773 18.008 21.324 1.00 12.37 594 ALA A C 1
ATOM 736 O O . ALA A 1 89 ? 3.026 19.094 20.793 1.00 13.52 594 ALA A O 1
ATOM 738 N N . GLN A 1 90 ? 2.244 16.989 20.656 1.00 12.60 595 GLN A N 1
ATOM 739 C CA . GLN A 1 90 ? 1.891 17.096 19.241 1.00 13.29 595 GLN A CA 1
ATOM 740 C C . GLN A 1 90 ? 0.825 18.162 19.013 1.00 15.89 595 GLN A C 1
ATOM 741 O O . GLN A 1 90 ? 0.883 18.919 18.039 1.00 16.86 595 GLN A O 1
ATOM 747 N N . ASN A 1 91 ? -0.153 18.216 19.909 1.00 17.45 596 ASN A N 1
ATOM 748 C CA . ASN A 1 91 ? -1.193 19.233 19.814 1.00 18.98 596 ASN A CA 1
ATOM 749 C C . ASN A 1 91 ? -0.657 20.635 20.095 1.00 18.74 596 ASN A C 1
ATOM 750 O O . ASN A 1 91 ? -1.215 21.627 19.623 1.00 22.12 596 ASN A O 1
ATOM 755 N N . LEU A 1 92 ? 0.435 20.705 20.849 1.00 17.93 597 LEU A N 1
ATOM 756 C CA . LEU A 1 92 ? 1.026 21.976 21.249 1.00 17.34 597 LEU A CA 1
ATOM 757 C C . LEU A 1 92 ? 1.853 22.630 20.133 1.00 17.11 597 LEU A C 1
ATOM 758 O O . LEU A 1 92 ? 1.725 23.832 19.885 1.00 19.87 597 LEU A O 1
ATOM 763 N N . VAL A 1 93 ? 2.690 21.843 19.457 1.00 16.53 598 VAL A N 1
ATOM 764 C CA . VAL A 1 93 ? 3.587 22.386 18.434 1.00 15.42 598 VAL A CA 1
ATOM 765 C C . VAL A 1 93 ? 3.419 21.765 17.044 1.00 16.30 598 VAL A C 1
ATOM 766 O O . VAL A 1 93 ? 4.058 22.213 16.091 1.00 18.02 598 VAL A O 1
ATOM 770 N N . GLY A 1 94 ? 2.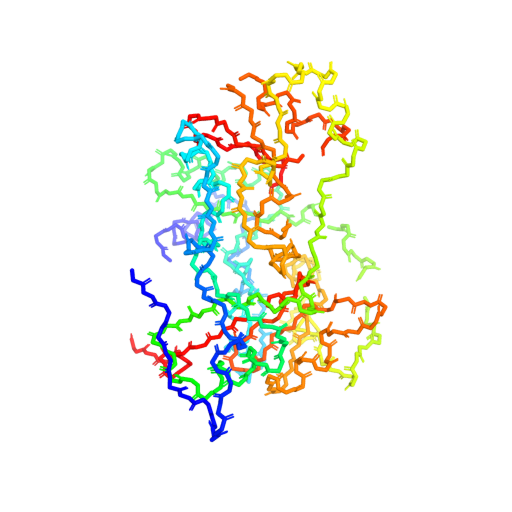562 20.751 16.929 1.00 16.11 599 GLY A N 1
ATOM 771 C CA . GLY A 1 94 ? 2.354 20.060 15.667 1.00 16.10 599 GLY A CA 1
ATOM 772 C C . GLY A 1 94 ? 3.130 18.755 15.624 1.00 16.82 599 GLY A C 1
ATOM 773 O O . GLY A 1 94 ? 4.283 18.703 16.046 1.00 16.73 599 GLY A O 1
ATOM 774 N N . PRO A 1 95 ? 2.498 17.684 15.119 1.00 17.50 600 PRO A N 1
ATOM 775 C C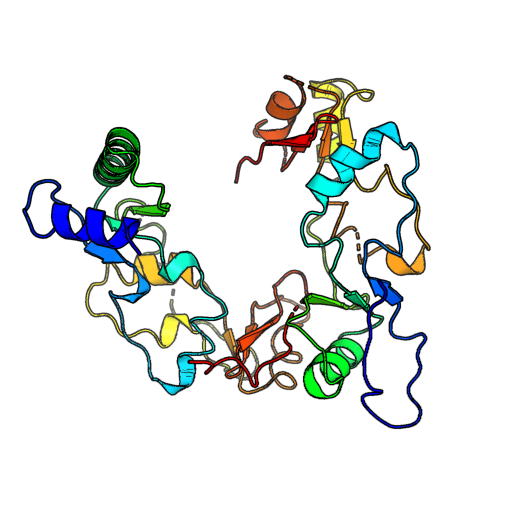A . PRO A 1 95 ? 3.126 16.356 15.146 1.00 18.74 600 PRO A CA 1
ATOM 776 C C . PRO A 1 95 ? 4.380 16.249 14.272 1.00 20.42 600 PRO A C 1
ATOM 777 O O . PRO A 1 95 ? 5.170 15.326 14.463 1.00 21.74 600 PRO A O 1
ATOM 781 N N . ASP A 1 96 ? 4.562 17.167 13.326 1.00 19.20 601 ASP A N 1
ATOM 782 C CA . ASP A 1 96 ? 5.774 17.169 12.514 1.00 18.24 601 ASP A CA 1
ATOM 783 C C . ASP A 1 96 ? 6.975 17.666 13.306 1.00 17.94 601 ASP A C 1
ATOM 784 O O . ASP A 1 96 ? 8.122 17.452 12.912 1.00 18.20 601 ASP A O 1
ATOM 789 N N . ASN A 1 97 ? 6.708 18.341 14.417 1.00 15.43 602 ASN A N 1
ATOM 790 C CA . ASN A 1 97 ? 7.737 19.126 15.091 1.00 13.98 602 ASN A CA 1
ATOM 791 C C . ASN A 1 97 ? 8.194 18.590 16.434 1.00 12.80 602 ASN A C 1
ATOM 792 O O . ASN A 1 97 ? 9.035 19.198 17.092 1.00 12.82 602 ASN A O 1
ATOM 797 N N . VAL A 1 98 ? 7.637 17.457 16.840 1.00 12.55 603 VAL A N 1
ATOM 798 C CA . VAL A 1 98 ? 8.034 16.823 18.098 1.00 12.01 603 VAL A CA 1
ATOM 799 C C . VAL A 1 98 ? 7.925 15.313 17.982 1.00 10.95 603 VAL A C 1
ATOM 800 O O . VAL A 1 98 ? 6.914 14.792 17.506 1.00 12.46 603 VAL A O 1
ATOM 804 N N . HIS A 1 99 ? 8.980 14.620 18.406 1.00 11.20 604 HIS A N 1
ATOM 805 C CA . HIS A 1 99 ? 9.006 13.165 18.421 1.00 10.47 604 HIS A CA 1
ATOM 806 C C . HIS A 1 99 ? 9.713 12.675 19.669 1.00 10.25 604 HIS A C 1
ATOM 807 O O . HIS A 1 99 ? 10.639 13.322 20.164 1.00 10.79 604 HIS A O 1
ATOM 814 N N . VAL A 1 100 ? 9.292 11.525 20.184 1.00 9.21 605 VAL A N 1
ATOM 815 C CA . VAL A 1 100 ? 10.110 10.858 21.186 1.00 8.83 605 VAL A CA 1
ATOM 816 C C . VAL A 1 100 ? 11.399 10.409 20.494 1.00 7.79 605 VAL A C 1
ATOM 817 O O . VAL A 1 100 ? 11.360 9.890 19.377 1.00 9.30 605 VAL A O 1
ATOM 821 N N . ALA A 1 101 ? 12.548 10.643 21.126 1.00 7.31 606 ALA A N 1
ATOM 822 C CA . ALA A 1 101 ? 13.823 10.371 20.459 1.00 8.22 606 ALA A CA 1
ATOM 823 C C . ALA A 1 101 ? 13.912 8.922 19.981 1.00 8.29 606 ALA A C 1
ATOM 824 O O . ALA A 1 101 ? 14.493 8.637 18.932 1.00 8.97 606 ALA A O 1
ATOM 826 N N . LEU A 1 102 ? 13.332 8.010 20.756 1.00 7.96 607 LEU A N 1
ATOM 827 C CA . LEU A 1 102 ? 13.383 6.586 20.441 1.00 8.32 607 LEU A CA 1
ATOM 828 C C . LEU A 1 102 ? 12.836 6.279 19.050 1.00 9.41 607 LEU A C 1
ATOM 829 O O . LEU A 1 102 ? 13.287 5.339 18.383 1.00 10.42 607 LEU A O 1
ATOM 834 N N . SER A 1 103 ? 11.852 7.060 18.616 1.00 8.86 608 SER A N 1
ATOM 835 C CA A SER A 1 103 ? 11.210 6.793 17.334 0.63 10.05 608 SER A CA 1
ATOM 836 C CA B SER A 1 103 ? 11.194 6.850 17.331 0.37 9.97 608 SER A CA 1
ATOM 837 C C . SER A 1 103 ? 12.121 7.146 16.160 1.00 9.97 608 SER A C 1
ATOM 838 O O . SER A 1 103 ? 11.782 6.872 15.006 1.00 12.75 608 SER A O 1
ATOM 843 N N . LEU A 1 104 ? 13.281 7.726 16.460 1.00 9.69 609 LEU A N 1
ATOM 844 C CA . LEU A 1 104 ? 14.217 8.146 15.419 1.00 10.03 609 LEU A CA 1
ATOM 845 C C . LEU A 1 104 ? 15.348 7.153 15.158 1.00 10.33 609 LEU A C 1
ATOM 846 O O . LEU A 1 104 ? 16.206 7.396 14.305 1.00 10.81 609 LEU A O 1
ATOM 851 N N . VAL A 1 105 ? 15.355 6.040 15.884 1.00 10.25 610 VAL A N 1
ATOM 852 C CA . VAL A 1 105 ? 16.422 5.053 15.741 1.00 11.31 610 VAL A CA 1
ATOM 853 C C . VAL A 1 105 ? 15.892 3.643 15.519 1.00 10.80 610 VAL A C 1
ATOM 854 O O . VAL A 1 105 ? 14.806 3.284 15.990 1.00 11.92 610 VAL A O 1
ATOM 858 N N . ASP A 1 106 ? 16.666 2.860 14.777 1.00 11.15 611 ASP A N 1
ATOM 859 C CA . ASP A 1 106 ? 16.417 1.433 14.628 1.00 12.63 611 ASP A CA 1
ATOM 860 C C . ASP A 1 106 ? 17.439 0.644 15.446 1.00 11.30 611 ASP A C 1
ATOM 861 O O . ASP A 1 106 ? 18.554 1.107 15.684 1.00 11.94 611 ASP A O 1
ATOM 866 N N . TYR A 1 107 ? 17.061 -0.563 15.848 1.00 11.06 612 TYR A N 1
ATOM 867 C CA . TYR A 1 107 ? 17.896 -1.396 16.712 1.00 10.60 612 TYR A CA 1
ATOM 868 C C . TYR A 1 107 ? 17.232 -2.760 16.776 1.00 12.09 612 TYR A C 1
ATOM 869 O O . TYR A 1 107 ? 16.042 -2.882 16.497 1.00 12.72 612 TYR A O 1
ATOM 878 N N . LYS A 1 108 ? 17.992 -3.784 17.141 1.00 12.80 613 LYS A N 1
ATOM 879 C CA . LYS A 1 108 ? 17.412 -5.117 17.297 1.00 13.69 613 LYS A CA 1
ATOM 880 C C . LYS A 1 108 ? 16.390 -5.114 18.424 1.00 13.45 613 LYS A C 1
ATOM 881 O O . LYS A 1 108 ? 16.625 -4.518 19.467 1.00 12.72 613 LYS A O 1
ATOM 887 N N . PRO A 1 109 ? 15.254 -5.796 18.221 1.00 14.75 614 PRO A N 1
ATOM 888 C CA . PRO A 1 109 ? 14.157 -5.747 19.197 1.00 14.94 614 PRO A CA 1
ATOM 889 C C . PRO A 1 109 ? 14.557 -6.198 20.603 1.00 12.53 614 PRO A C 1
ATOM 890 O O . PRO A 1 109 ? 13.979 -5.699 21.574 1.00 13.39 614 PRO A O 1
ATOM 894 N N . GLU A 1 110 ? 15.516 -7.117 20.722 1.00 13.63 615 GLU A N 1
ATOM 895 C CA . GLU A 1 110 ? 15.928 -7.588 22.048 1.00 13.51 615 GLU A CA 1
ATOM 896 C C . GLU A 1 110 ? 16.464 -6.454 22.922 1.00 11.40 615 GLU A C 1
ATOM 897 O O . GLU A 1 110 ? 16.505 -6.577 24.150 1.00 11.39 615 GLU A O 1
ATOM 903 N N . LEU A 1 111 ? 16.867 -5.355 22.286 1.00 9.87 616 LEU A N 1
ATOM 904 C CA . LEU A 1 111 ? 17.456 -4.212 22.991 1.00 8.90 616 LEU A CA 1
ATOM 905 C C . LEU A 1 111 ? 16.427 -3.197 23.491 1.00 8.64 616 LEU A C 1
ATOM 906 O O . LEU A 1 111 ? 16.798 -2.205 24.130 1.00 9.54 616 LEU A O 1
ATOM 911 N N . GLN A 1 112 ? 15.148 -3.450 23.212 1.00 8.35 617 GLN A N 1
ATOM 912 C CA . GLN A 1 112 ? 14.078 -2.478 23.466 1.00 8.90 617 GLN A CA 1
ATOM 913 C C . GLN A 1 112 ? 14.164 -1.736 24.801 1.00 7.95 617 GLN A C 1
ATOM 914 O O . GLN A 1 112 ? 14.095 -0.511 24.835 1.00 8.70 617 GLN A O 1
ATOM 920 N N . LYS A 1 113 ? 14.280 -2.454 25.912 1.00 8.43 618 LYS A N 1
ATOM 921 C CA A LYS A 1 113 ? 14.242 -1.773 27.206 0.66 9.75 618 LYS A CA 1
ATOM 922 C CA B LYS A 1 113 ? 14.263 -1.802 27.224 0.34 9.80 618 LYS A CA 1
ATOM 923 C C . LYS A 1 113 ? 15.469 -0.893 27.428 1.00 7.68 618 LYS A C 1
ATOM 924 O O . LYS A 1 113 ? 15.373 0.150 28.067 1.00 7.59 618 LYS A O 1
ATOM 935 N N . GLY A 1 114 ? 16.615 -1.302 26.894 1.00 7.22 619 GLY A N 1
ATOM 936 C CA . GLY A 1 114 ? 17.805 -0.475 26.980 1.00 7.78 619 GLY A CA 1
ATOM 937 C C . GLY A 1 114 ? 17.650 0.799 26.170 1.00 6.37 619 GLY A C 1
ATOM 938 O O . GLY A 1 114 ? 18.065 1.875 26.595 1.00 7.53 619 GLY A O 1
ATOM 947 N N . GLU A 1 116 ? 14.795 2.223 25.359 1.00 7.20 621 GLU A N 1
ATOM 948 C CA . GLU A 1 116 ? 13.817 3.052 26.057 1.00 7.89 621 GLU A CA 1
ATOM 949 C C . GLU A 1 116 ? 14.499 3.910 27.125 1.00 7.69 621 GLU A C 1
ATOM 950 O O . GLU A 1 116 ? 14.181 5.088 27.291 1.00 8.65 621 GLU A O 1
ATOM 956 N N . PHE A 1 117 ? 15.454 3.321 27.832 1.00 6.97 622 PHE A N 1
ATOM 957 C CA . PHE A 1 117 ? 16.233 4.062 28.818 1.00 6.48 622 PHE A CA 1
ATOM 958 C C . PHE A 1 117 ? 17.063 5.184 28.186 1.00 6.75 622 PHE A C 1
ATOM 959 O O . PHE A 1 117 ? 17.100 6.298 28.692 1.00 8.05 622 PHE A O 1
ATOM 967 N N . VAL A 1 118 ? 17.730 4.906 27.073 1.00 6.45 623 VAL A N 1
ATOM 968 C CA . VAL A 1 118 ? 18.587 5.932 26.486 1.00 7.64 623 VAL A CA 1
ATOM 969 C C . VAL A 1 118 ? 17.798 7.004 25.740 1.00 7.30 623 VAL A C 1
ATOM 970 O O . VAL A 1 118 ? 18.092 8.193 25.868 1.00 7.61 623 VAL A O 1
ATOM 974 N N . PHE A 1 119 ? 16.782 6.586 24.989 1.00 7.07 624 PHE A N 1
ATOM 975 C CA . PHE A 1 119 ? 16.129 7.469 24.022 1.00 6.64 624 PHE A CA 1
ATOM 976 C C . PHE A 1 119 ? 14.635 7.685 24.264 1.00 6.98 624 PHE A C 1
ATOM 977 O O . PHE A 1 119 ? 14.023 8.535 23.621 1.00 7.92 624 PHE A O 1
ATOM 985 N N . GLY A 1 120 ? 14.053 6.919 25.185 1.00 7.24 625 GLY A N 1
ATOM 986 C CA . GLY A 1 120 ? 12.613 6.945 25.380 1.00 8.30 625 GLY A CA 1
ATOM 987 C C . GLY A 1 120 ? 12.116 7.967 26.378 1.00 7.76 625 GLY A C 1
ATOM 988 O O . GLY A 1 120 ? 10.919 8.005 26.678 1.00 9.24 625 GLY A O 1
ATOM 989 N N . THR A 1 121 ? 13.022 8.801 26.883 1.00 8.55 626 THR A N 1
ATOM 990 C CA . THR A 1 121 ? 12.683 9.740 27.943 1.00 8.55 626 THR A CA 1
ATOM 991 C C . THR A 1 121 ? 12.956 11.195 27.561 1.00 10.04 626 THR A C 1
ATOM 992 O O . THR A 1 121 ? 12.878 12.083 28.411 1.00 12.79 626 THR A O 1
ATOM 996 N N . THR A 1 122 ? 13.261 11.427 26.284 1.00 8.98 627 THR A N 1
ATOM 997 C CA . THR A 1 122 ? 13.594 12.761 25.782 1.00 8.42 627 THR A CA 1
ATOM 998 C C . THR A 1 122 ? 12.852 13.034 24.473 1.00 7.99 627 THR A C 1
ATOM 999 O O . THR A 1 122 ? 12.726 12.142 23.633 1.00 9.39 627 THR A O 1
ATOM 1003 N N . PHE A 1 123 ? 12.368 14.263 24.298 1.00 8.54 628 PHE A N 1
ATOM 1004 C CA . PHE A 1 123 ? 11.749 14.669 23.034 1.00 8.97 628 PHE A CA 1
ATOM 1005 C C . PHE A 1 123 ? 12.806 15.287 22.121 1.00 9.27 628 PHE A C 1
ATOM 1006 O O . PHE A 1 123 ? 13.791 15.851 22.596 1.00 9.93 628 PHE A O 1
ATOM 1014 N N . VAL A 1 124 ? 12.587 15.188 20.811 1.00 9.57 629 VAL A N 1
ATOM 1015 C CA . VAL A 1 124 ? 13.370 15.939 19.831 1.00 8.79 629 VAL A CA 1
ATOM 1016 C C . VAL A 1 124 ? 12.409 16.851 19.067 1.00 9.43 629 VAL A C 1
ATOM 1017 O O . VAL A 1 124 ? 11.400 16.383 18.529 1.00 11.22 629 VAL A O 1
ATOM 1021 N N . CYS A 1 125 ? 12.713 18.150 19.038 1.00 10.82 630 CYS A N 1
ATOM 1022 C CA . CYS A 1 125 ? 11.884 19.133 18.330 1.00 11.73 630 CYS A CA 1
ATOM 1023 C C . CYS A 1 125 ? 12.642 19.793 17.186 1.00 11.56 630 CYS A C 1
ATOM 1024 O O . CYS A 1 125 ? 13.873 19.789 17.159 1.00 12.29 630 CYS A O 1
ATOM 1027 N N . ASN A 1 126 ? 11.899 20.380 16.252 1.00 11.33 631 ASN A N 1
ATOM 102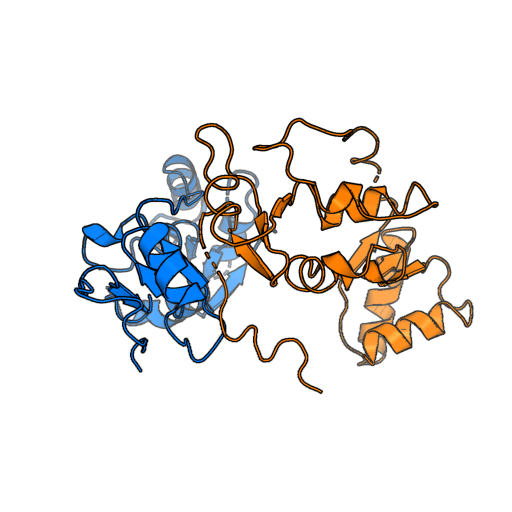8 C CA . ASN A 1 126 ? 12.516 20.956 15.059 1.00 13.35 631 ASN A CA 1
ATOM 1029 C C . ASN A 1 126 ? 13.361 22.189 15.336 1.00 13.71 631 ASN A C 1
ATOM 1030 O O . ASN A 1 126 ? 14.379 22.395 14.679 1.00 16.15 631 ASN A O 1
ATOM 1035 N N . ASN A 1 127 ? 12.947 23.001 16.306 1.00 13.49 632 ASN A N 1
ATOM 1036 C CA . ASN A 1 127 ? 13.627 24.261 16.575 1.00 14.88 632 ASN A CA 1
ATOM 1037 C C . ASN A 1 127 ? 13.499 24.681 18.036 1.00 15.23 632 ASN A C 1
ATOM 1038 O O . ASN A 1 127 ? 12.807 24.028 18.822 1.00 14.25 632 ASN A O 1
ATOM 1051 N N . ASP A 1 129 ? 12.121 27.398 19.539 1.00 16.77 634 ASP A N 1
ATOM 1052 C CA . ASP A 1 129 ? 10.828 27.903 20.012 1.00 17.75 634 ASP A CA 1
ATOM 1053 C C . ASP A 1 129 ? 9.928 26.744 20.423 1.00 17.54 634 ASP A C 1
ATOM 1054 O O . ASP A 1 129 ? 9.325 26.753 21.502 1.00 18.10 634 ASP A O 1
ATOM 1059 N N . ASN A 1 130 ? 9.842 25.737 19.561 1.00 16.92 635 ASN A N 1
ATOM 1060 C CA . ASN A 1 130 ? 9.002 24.589 19.853 1.00 15.52 635 ASN A CA 1
ATOM 1061 C C . ASN A 1 130 ? 9.556 23.733 20.991 1.00 14.55 635 ASN A C 1
ATOM 1062 O O . ASN A 1 130 ? 8.793 23.218 21.807 1.00 13.74 635 ASN A O 1
ATOM 1067 N N . ALA A 1 131 ? 10.878 23.582 21.042 1.00 13.34 636 ALA A N 1
ATOM 1068 C CA . ALA A 1 131 ? 11.508 22.827 22.118 1.00 14.41 636 ALA A CA 1
ATOM 1069 C C . ALA A 1 131 ? 11.174 23.426 23.477 1.00 15.21 636 ALA A C 1
ATOM 1070 O O . ALA A 1 131 ? 10.887 22.695 24.428 1.00 15.10 636 ALA A O 1
ATOM 1072 N N . LYS A 1 132 ? 11.204 24.756 23.558 1.00 15.91 637 LYS A N 1
ATOM 1073 C CA . LYS A 1 132 ? 10.920 25.448 24.808 1.00 17.25 637 LYS A CA 1
ATOM 1074 C C . LYS A 1 132 ? 9.457 25.290 25.184 1.00 17.48 637 LYS A C 1
ATOM 1075 O O . LYS A 1 132 ? 9.135 25.050 26.348 1.00 18.59 637 LYS A O 1
ATOM 1081 N N . LYS A 1 133 ? 8.580 25.422 24.191 1.00 17.06 638 LYS A N 1
ATOM 1082 C CA . LYS A 1 133 ? 7.143 25.255 24.393 1.00 18.23 638 LYS A CA 1
ATOM 1083 C C . LYS A 1 133 ? 6.811 23.873 24.955 1.00 16.94 638 LYS A C 1
ATOM 1084 O O . LYS A 1 133 ? 6.024 23.747 25.891 1.00 19.57 638 LYS A O 1
ATOM 1090 N N . VAL A 1 134 ? 7.429 22.841 24.392 1.00 14.44 639 VAL A N 1
ATOM 1091 C CA . VAL A 1 134 ? 7.190 21.470 24.835 1.00 13.77 639 VAL A CA 1
ATOM 1092 C C . VAL A 1 134 ? 7.784 21.201 26.215 1.00 14.06 639 VAL A C 1
ATOM 1093 O O . VAL A 1 134 ? 7.095 20.730 27.129 1.00 14.34 639 VAL A O 1
ATOM 1097 N N . ALA A 1 135 ? 9.069 21.500 26.363 1.00 14.37 640 ALA A N 1
ATOM 1098 C CA . ALA A 1 135 ? 9.798 21.135 27.571 1.00 13.98 640 ALA A CA 1
ATOM 1099 C C . ALA A 1 135 ? 9.158 21.701 28.833 1.00 14.92 640 ALA A C 1
ATOM 1100 O O . ALA A 1 135 ? 9.044 21.011 29.840 1.00 16.18 640 ALA A O 1
ATOM 1102 N N . PHE A 1 136 ? 8.742 22.961 28.769 1.00 15.84 641 PHE A N 1
ATOM 1103 C CA . PHE A 1 136 ? 8.326 23.673 29.971 1.00 17.23 641 PHE A CA 1
ATOM 1104 C C . PHE A 1 136 ? 6.820 23.708 30.194 1.00 19.32 641 PHE A C 1
ATOM 1105 O O . PHE A 1 136 ? 6.349 24.264 31.187 1.00 21.10 641 PHE A O 1
ATOM 1113 N N . ASP A 1 137 ? 6.063 23.107 29.283 1.00 17.71 642 ASP A N 1
ATOM 1114 C CA . ASP A 1 137 ? 4.620 23.022 29.463 1.00 18.58 642 ASP A CA 1
ATOM 1115 C C . ASP A 1 137 ? 4.334 22.256 30.752 1.00 19.88 642 ASP A C 1
ATOM 1116 O O . ASP A 1 137 ? 4.910 21.196 30.983 1.00 20.01 642 ASP A O 1
ATOM 1121 N N . LYS A 1 138 ? 3.455 22.796 31.591 1.00 21.69 643 LYS A N 1
ATOM 1122 C CA . LYS A 1 138 ? 3.178 22.191 32.890 1.00 23.75 643 LYS A CA 1
ATOM 1123 C C . LYS A 1 138 ? 2.678 20.751 32.766 1.00 24.66 643 LYS A C 1
ATOM 1124 O O . LYS A 1 138 ? 2.835 19.951 33.691 1.00 26.62 643 LYS A O 1
ATOM 1130 N N . ARG A 1 139 ? 2.093 20.422 31.617 1.00 22.59 644 ARG A N 1
ATOM 1131 C CA . ARG A 1 139 ? 1.553 19.086 31.384 1.00 23.73 644 ARG A CA 1
ATOM 1132 C C . ARG A 1 139 ? 2.616 18.119 30.867 1.00 23.45 644 ARG A C 1
ATOM 1133 O O . ARG A 1 139 ? 2.392 16.911 30.810 1.00 25.27 644 ARG A O 1
ATOM 1141 N N . ILE A 1 140 ? 3.772 18.656 30.493 1.00 19.97 645 ILE A N 1
ATOM 1142 C CA . ILE A 1 140 ? 4.805 17.861 29.841 1.00 19.11 645 ILE A CA 1
ATOM 1143 C C . ILE A 1 140 ? 6.076 17.748 30.688 1.00 18.80 645 ILE A C 1
ATOM 1144 O O . ILE A 1 140 ? 6.478 16.644 31.060 1.00 19.47 645 ILE A O 1
ATOM 1157 N N . THR A 1 142 ? 9.314 17.797 30.301 1.00 16.71 647 THR A N 1
ATOM 1158 C CA . THR A 1 142 ? 10.193 16.745 29.803 1.00 15.43 647 THR A CA 1
ATOM 1159 C C . THR A 1 142 ? 11.358 17.330 29.020 1.00 13.66 647 THR A C 1
ATOM 1160 O O . THR A 1 142 ? 11.174 18.205 28.169 1.00 14.28 647 THR A O 1
ATOM 1164 N N . ARG A 1 143 ? 12.557 16.845 29.326 1.00 13.13 648 ARG A N 1
ATOM 1165 C CA . ARG A 1 143 ? 13.760 17.193 28.587 1.00 12.72 648 ARG A CA 1
ATOM 1166 C C . ARG A 1 143 ? 13.532 17.113 27.076 1.00 10.89 648 ARG A C 1
ATOM 1167 O O . ARG A 1 143 ? 13.020 16.113 26.569 1.00 11.49 648 ARG A O 1
ATOM 1175 N N . THR A 1 144 ? 13.925 18.167 26.367 1.00 11.89 649 THR A N 1
ATOM 1176 C CA . THR A 1 144 ? 13.723 18.266 24.926 1.00 12.01 649 THR A CA 1
ATOM 1177 C C . THR A 1 144 ? 14.987 18.789 24.236 1.00 12.35 649 THR A C 1
ATOM 1178 O O . THR A 1 144 ? 15.619 19.721 24.724 1.00 14.66 649 THR A O 1
ATOM 1182 N N . VAL A 1 145 ? 15.352 18.178 23.106 1.00 11.02 650 VAL A N 1
ATOM 1183 C CA . VAL A 1 145 ? 16.548 18.553 22.356 1.00 11.16 650 VAL A CA 1
ATOM 1184 C C . VAL A 1 145 ? 16.145 18.993 20.952 1.00 11.07 650 VAL A C 1
ATOM 1185 O O . VAL A 1 145 ? 15.274 18.382 20.340 1.00 12.76 650 VAL A O 1
ATOM 1189 N N . THR A 1 146 ? 16.750 20.067 20.446 1.00 11.19 651 THR A N 1
ATOM 1190 C CA . THR A 1 146 ? 16.457 20.504 19.084 1.00 11.97 651 THR A CA 1
ATOM 1191 C C . THR A 1 146 ? 17.313 19.780 18.058 1.00 12.02 651 THR A C 1
ATOM 1192 O O . THR A 1 146 ? 18.357 19.194 18.385 1.00 11.24 651 THR A O 1
ATOM 1196 N N . LEU A 1 147 ? 16.881 19.834 16.804 1.00 10.77 652 LEU A N 1
ATOM 1197 C CA . LEU A 1 147 ? 17.681 19.242 15.732 1.00 10.71 652 LEU A CA 1
ATOM 1198 C C . LEU A 1 147 ? 19.047 19.925 15.629 1.00 14.41 652 LEU A C 1
ATOM 1199 O O . LEU A 1 147 ? 20.007 19.339 15.129 1.00 14.88 652 LEU A O 1
ATOM 1204 N N . GLY A 1 148 ? 19.129 21.157 16.127 1.00 15.74 653 GLY A N 1
ATOM 1205 C CA . GLY A 1 148 ? 20.382 21.893 16.169 1.00 16.80 653 GLY A CA 1
ATOM 1206 C C . GLY A 1 148 ? 21.283 21.514 17.331 1.00 17.49 653 GLY A C 1
ATOM 1207 O O . GLY A 1 148 ? 22.417 22.001 17.435 1.00 19.05 653 GLY A O 1
ATOM 1208 N N . GLY A 1 149 ? 20.773 20.664 18.218 1.00 16.52 654 GLY A N 1
ATOM 1209 C CA . GLY A 1 149 ? 21.551 20.153 19.333 1.00 16.43 654 GLY A CA 1
ATOM 1210 C C . GLY A 1 149 ? 21.451 20.941 20.630 1.00 16.90 654 GLY A C 1
ATOM 1211 O O . GLY A 1 149 ? 22.234 20.722 21.552 1.00 18.91 654 GLY A O 1
ATOM 1212 N N . ASP A 1 150 ? 20.491 21.856 20.713 1.00 15.89 655 ASP A N 1
ATOM 1213 C CA . ASP A 1 150 ? 20.275 22.593 21.956 1.00 16.75 655 ASP A CA 1
ATOM 1214 C C . ASP A 1 150 ? 19.342 21.831 22.895 1.00 15.76 655 ASP A C 1
ATOM 1215 O O . ASP A 1 150 ? 18.439 21.117 22.448 1.00 17.50 655 ASP A O 1
ATOM 1220 N N . VAL A 1 151 ? 19.586 21.972 24.194 1.00 17.07 656 VAL A N 1
ATOM 1221 C CA . VAL A 1 151 ? 18.856 21.229 25.215 1.00 16.53 656 VAL A CA 1
ATOM 1222 C C . VAL A 1 151 ? 18.020 22.158 26.083 1.00 16.58 656 VAL A C 1
ATOM 1223 O O . VAL A 1 151 ? 18.483 23.228 26.492 1.00 19.16 656 VAL A O 1
ATOM 1227 N N . PHE A 1 152 ? 16.794 21.735 26.371 1.00 16.57 657 PHE A N 1
ATOM 1228 C CA . PHE A 1 152 ? 15.927 22.445 27.301 1.00 17.16 657 PHE A CA 1
ATOM 1229 C C . PHE A 1 152 ? 15.405 21.443 28.310 1.00 17.41 657 PHE A C 1
ATOM 1230 O O . PHE A 1 152 ? 14.747 20.476 27.953 1.00 18.38 657 PHE A O 1
ATOM 1238 N N . ASP A 1 153 ? 15.728 21.669 29.576 1.00 20.71 658 ASP A N 1
ATOM 1239 C CA . ASP A 1 153 ? 15.402 20.710 30.617 1.00 22.73 658 ASP A CA 1
ATOM 1240 C C . ASP A 1 153 ? 14.819 21.449 31.807 1.00 23.59 658 ASP A C 1
ATOM 1241 O O . ASP A 1 153 ? 15.496 22.263 32.427 1.00 22.77 658 ASP A O 1
ATOM 1246 N N . PRO A 1 154 ? 13.548 21.169 32.116 1.00 26.44 659 PRO A N 1
ATOM 1247 C CA . PRO A 1 154 ? 12.812 21.834 33.196 1.00 29.32 659 PRO A CA 1
ATOM 1248 C C . PRO A 1 154 ? 13.416 21.483 34.548 1.00 32.32 659 PRO A C 1
ATOM 1249 O O . PRO A 1 154 ? 13.155 22.160 35.544 1.00 33.08 659 PRO A O 1
ATOM 1253 N N . HIS A 1 155 ? 14.220 20.426 34.571 1.00 34.9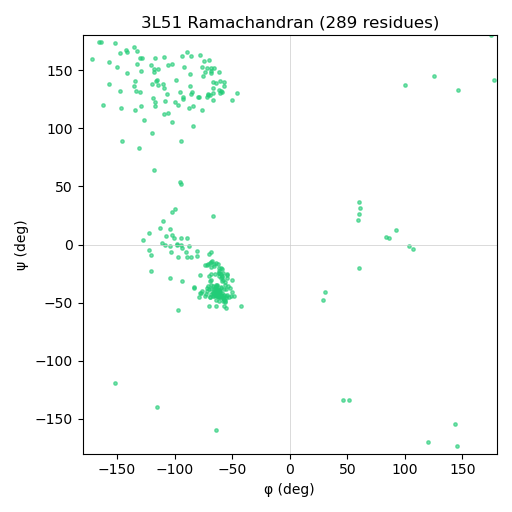9 660 HIS A N 1
ATOM 1254 C CA . HIS A 1 155 ? 14.886 19.989 35.790 1.00 37.80 660 HIS A CA 1
ATOM 1255 C C . HIS A 1 155 ? 16.403 20.101 35.654 1.00 38.92 660 HIS A C 1
ATOM 1256 O O . HIS A 1 155 ? 17.151 19.613 36.502 1.00 40.23 660 HIS A O 1
ATOM 1263 N N . GLY B 2 1 ? 38.470 24.079 44.734 1.00 33.56 595 GLY B N 1
ATOM 1264 C CA . GLY B 2 1 ? 38.937 24.792 43.560 1.00 31.58 595 GLY B CA 1
ATOM 1265 C C . GLY B 2 1 ? 38.803 26.296 43.713 1.00 29.51 595 GLY B C 1
ATOM 1266 O O . GLY B 2 1 ? 38.418 26.785 44.778 1.00 29.87 595 GLY B O 1
ATOM 1267 N N . LYS B 2 2 ? 39.114 27.028 42.644 1.00 28.34 596 LYS B N 1
ATOM 1268 C CA . LYS B 2 2 ? 39.086 28.487 42.673 1.00 27.29 596 LYS B CA 1
ATOM 1269 C C . LYS B 2 2 ? 37.718 29.025 43.077 1.00 25.43 596 LYS B C 1
ATOM 1270 O O . LYS B 2 2 ? 37.625 30.013 43.802 1.00 24.92 596 LYS B O 1
ATOM 1276 N N . VAL B 2 3 ? 36.659 28.373 42.610 1.00 23.76 597 VAL B N 1
ATOM 1277 C CA . VAL B 2 3 ? 35.304 28.839 42.887 1.00 21.95 597 VAL B CA 1
ATOM 1278 C C . VAL B 2 3 ? 34.978 28.775 44.379 1.00 19.82 597 VAL B C 1
ATOM 1279 O O . VAL B 2 3 ? 34.567 29.776 44.979 1.00 18.69 597 VAL B O 1
ATOM 1283 N N . LEU B 2 4 ? 35.175 27.608 44.984 1.00 19.18 598 LEU B N 1
ATOM 1284 C CA . LEU B 2 4 ? 34.913 27.452 46.410 1.00 19.35 598 LEU B CA 1
ATOM 1285 C C . LEU B 2 4 ? 35.781 28.413 47.214 1.00 19.30 598 LEU B C 1
ATOM 1286 O O . LEU B 2 4 ? 35.305 29.046 48.162 1.00 19.98 598 LEU B O 1
ATOM 1291 N N . ASP B 2 5 ? 37.050 28.520 46.832 1.00 20.84 599 ASP B N 1
ATOM 1292 C CA . ASP B 2 5 ? 37.976 29.427 47.505 1.00 20.49 599 ASP B CA 1
ATOM 1293 C C . ASP B 2 5 ? 37.448 30.854 47.514 1.00 18.33 599 ASP B C 1
ATOM 1294 O O . ASP B 2 5 ? 37.480 31.528 48.543 1.00 17.98 599 ASP B O 1
ATOM 1299 N N . ALA B 2 6 ? 36.965 31.313 46.363 1.00 17.51 600 ALA B N 1
ATOM 1300 C CA . ALA B 2 6 ? 36.462 32.675 46.237 1.00 16.88 600 ALA B CA 1
ATOM 1301 C C . ALA B 2 6 ? 35.249 32.884 47.135 1.00 15.22 600 ALA B C 1
ATOM 1302 O O . ALA B 2 6 ? 35.138 33.905 47.824 1.00 15.01 600 ALA B O 1
ATOM 1304 N N . ILE B 2 7 ? 34.343 31.909 47.138 1.00 15.14 601 ILE B N 1
ATOM 1305 C CA . ILE B 2 7 ? 33.152 31.997 47.981 1.00 15.33 601 ILE B CA 1
ATOM 1306 C C . ILE B 2 7 ? 33.514 32.005 49.469 1.00 15.40 601 ILE B C 1
ATOM 1307 O O . ILE B 2 7 ? 32.955 32.776 50.261 1.00 13.28 601 ILE B O 1
ATOM 1312 N N .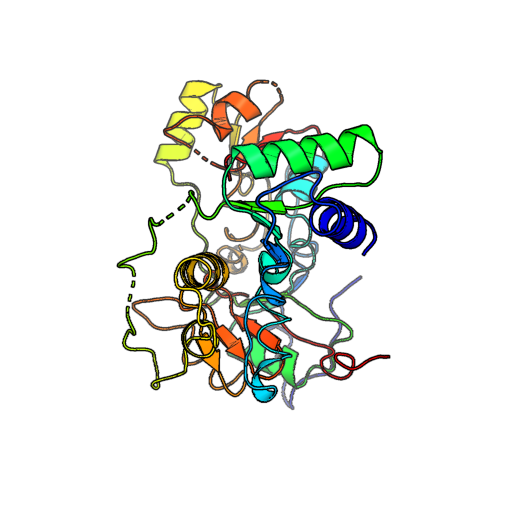 ILE B 2 8 ? 34.470 31.167 49.850 1.00 16.21 602 ILE B N 1
ATOM 1313 C CA . ILE B 2 8 ? 34.888 31.103 51.246 1.00 16.23 602 ILE B CA 1
ATOM 1314 C C . ILE B 2 8 ? 35.502 32.432 51.696 1.00 15.35 602 ILE B C 1
ATOM 1315 O O . ILE B 2 8 ? 35.287 32.863 52.825 1.00 15.47 602 ILE B O 1
ATOM 1320 N N . GLN B 2 9 ? 36.230 33.102 50.805 1.00 14.90 603 GLN B N 1
ATOM 1321 C CA . GLN B 2 9 ? 36.765 34.424 51.136 1.00 14.72 603 GLN B CA 1
ATOM 1322 C C . GLN B 2 9 ? 35.647 35.445 51.358 1.00 12.88 603 GLN B C 1
ATOM 1323 O O . GLN B 2 9 ? 35.743 36.298 52.241 1.00 13.71 603 GLN B O 1
ATOM 1329 N N . GLU B 2 10 ? 34.592 35.370 50.553 1.00 12.58 604 GLU B N 1
ATOM 1330 C CA . GLU B 2 10 ? 33.445 36.259 50.750 1.00 12.10 604 GLU B CA 1
ATOM 1331 C C . GLU B 2 10 ? 32.774 36.010 52.101 1.00 13.31 604 GLU B C 1
ATOM 1332 O O . GLU B 2 10 ? 32.281 36.938 52.737 1.00 13.22 604 GLU B O 1
ATOM 1338 N N . LYS B 2 11 ? 32.759 34.753 52.532 1.00 12.45 605 LYS B N 1
ATOM 1339 C CA . LYS B 2 11 ? 32.234 34.401 53.848 1.00 12.51 605 LYS B CA 1
ATOM 1340 C C . LYS B 2 11 ? 33.143 34.906 54.972 1.00 13.22 605 LYS B C 1
ATOM 1341 O O . LYS B 2 11 ? 32.681 35.578 55.906 1.00 14.52 605 LYS B O 1
ATOM 1347 N N A LYS B 2 12 ? 34.432 34.596 54.873 0.39 13.02 606 LYS B N 1
ATOM 1348 N N B LYS B 2 12 ? 34.428 34.573 54.881 0.31 13.34 606 LYS B N 1
ATOM 1349 N N C LYS B 2 12 ? 34.426 34.570 54.883 0.30 13.52 606 LYS B N 1
ATOM 1350 C CA A LYS B 2 12 ? 35.383 34.935 55.928 0.39 14.56 606 LYS B CA 1
ATOM 1351 C CA B LYS B 2 12 ? 35.399 34.942 55.906 0.31 14.77 606 LYS B CA 1
ATOM 1352 C CA C LYS B 2 12 ? 35.389 34.944 55.913 0.30 14.98 606 LYS B CA 1
ATOM 1353 C C A LYS B 2 12 ? 35.529 36.444 56.114 0.39 13.40 606 LYS B C 1
ATOM 1354 C C B LYS B 2 12 ? 35.446 36.448 56.114 0.31 13.73 606 LYS B C 1
ATOM 1355 C C C LYS B 2 12 ? 35.424 36.451 56.116 0.30 13.85 606 LYS B C 1
ATOM 1356 O O A LYS B 2 12 ? 35.679 36.926 57.236 0.39 14.25 606 LYS B O 1
ATOM 1357 O O B LYS B 2 12 ? 35.445 36.932 57.246 0.31 14.71 606 LYS B O 1
ATOM 1358 O O C LYS B 2 12 ? 35.390 36.940 57.245 0.30 14.66 606 LYS B O 1
ATOM 1374 N N . SER B 2 13 ? 35.492 37.184 55.011 1.00 12.96 607 SER B N 1
ATOM 1375 C CA . SER B 2 13 ? 35.596 38.628 55.065 1.00 13.05 607 SER B CA 1
ATOM 1376 C C . SER B 2 13 ? 34.334 39.268 55.625 1.00 12.18 607 SER B C 1
ATOM 1377 O O . SER B 2 13 ? 34.368 40.398 56.126 1.00 12.93 607 SER B O 1
ATOM 1380 N N . GLY B 2 14 ? 33.221 38.550 55.514 1.00 12.14 608 GLY B N 1
ATOM 1381 C CA . GLY B 2 14 ? 31.930 39.068 55.920 1.00 13.39 608 GLY B CA 1
ATOM 1382 C C . GLY B 2 14 ? 31.238 39.870 54.832 1.00 12.68 608 GLY B C 1
ATOM 1383 O O . GLY B 2 14 ? 30.180 40.456 55.063 1.00 13.29 608 GLY B O 1
ATOM 1384 N N . ARG B 2 15 ? 31.819 39.899 53.637 1.00 12.90 609 ARG B N 1
ATOM 1385 C CA . ARG B 2 15 ? 31.220 40.673 52.546 1.00 15.16 609 ARG B CA 1
ATOM 1386 C C . ARG B 2 15 ? 29.875 40.099 52.125 1.00 17.12 609 ARG B C 1
ATOM 1387 O O . ARG B 2 15 ? 28.941 40.842 51.804 1.00 19.40 609 ARG B O 1
ATOM 1395 N N . ILE B 2 16 ? 29.783 38.774 52.110 1.00 14.38 610 ILE B N 1
ATOM 1396 C CA . ILE B 2 16 ? 28.522 38.127 51.801 1.00 15.79 610 ILE B CA 1
ATOM 1397 C C . ILE B 2 16 ? 28.120 37.299 52.995 1.00 17.16 610 ILE B C 1
ATOM 1398 O O . ILE B 2 16 ? 28.577 36.165 53.157 1.00 17.09 610 ILE B O 1
ATOM 1403 N N . PRO B 2 17 ? 27.272 37.876 53.852 1.00 19.04 611 PRO B N 1
ATOM 1404 C CA . PRO B 2 17 ? 26.746 37.108 54.975 1.00 20.62 611 PRO B CA 1
ATOM 1405 C C . PRO B 2 17 ? 25.867 35.986 54.454 1.00 20.26 611 PRO B C 1
ATOM 1406 O O . PRO B 2 17 ? 25.286 36.085 53.361 1.00 24.03 611 PRO B O 1
ATOM 1410 N N . GLY B 2 18 ? 25.794 34.909 55.219 1.00 16.69 612 GLY B N 1
ATOM 1411 C CA . GLY B 2 18 ? 24.838 33.858 54.941 1.00 15.53 612 GLY B CA 1
ATOM 1412 C C . GLY B 2 18 ? 25.414 32.617 54.297 1.00 15.69 612 GLY B C 1
ATOM 1413 O O . GLY B 2 18 ? 24.680 31.668 54.036 1.00 14.77 612 GLY B O 1
ATOM 1414 N N . ILE B 2 19 ? 26.716 32.620 54.038 1.00 15.02 613 ILE B N 1
ATOM 1415 C CA . ILE B 2 19 ? 27.377 31.446 53.470 1.00 13.16 613 ILE B CA 1
ATOM 1416 C C . ILE B 2 19 ? 27.782 30.453 54.560 1.00 13.54 613 ILE B C 1
ATOM 1417 O O . ILE B 2 19 ? 28.380 30.829 55.559 1.00 14.54 613 ILE B O 1
ATOM 1422 N N . TYR B 2 20 ? 27.449 29.182 54.369 1.00 14.18 614 TYR B N 1
ATOM 1423 C CA . TYR B 2 20 ? 27.905 28.141 55.285 1.00 14.07 614 TYR B CA 1
ATOM 1424 C C . TYR B 2 20 ? 29.148 27.457 54.728 1.00 16.11 614 TYR B C 1
ATOM 1425 O O . TYR B 2 20 ? 30.187 27.420 55.375 1.00 19.03 614 TYR B O 1
ATOM 1434 N N . GLY B 2 21 ? 29.043 26.927 53.515 1.00 16.10 615 GLY B N 1
ATOM 1435 C CA . GLY B 2 21 ? 30.181 26.300 52.864 1.00 16.19 615 GLY B CA 1
ATOM 1436 C C . GLY B 2 21 ? 29.789 25.112 52.015 1.00 15.91 615 GLY B C 1
ATOM 1437 O O . GLY B 2 21 ? 28.603 24.828 51.831 1.00 15.48 615 GLY B O 1
ATOM 1438 N N . ARG B 2 22 ? 30.789 24.411 51.493 1.00 16.23 616 ARG B N 1
ATOM 1439 C CA . ARG B 2 22 ? 30.534 23.204 50.718 1.00 16.55 616 ARG B CA 1
ATOM 1440 C C . ARG B 2 22 ? 29.838 22.182 51.614 1.00 15.50 616 ARG B C 1
ATOM 1441 O O . ARG B 2 22 ? 30.267 21.952 52.746 1.00 14.86 616 ARG B O 1
ATOM 1449 N N . LEU B 2 23 ? 28.766 21.577 51.114 1.00 14.77 617 LEU B N 1
ATOM 1450 C CA . LEU B 2 23 ? 27.956 20.671 51.925 1.00 15.55 617 LEU B CA 1
ATOM 1451 C C . LEU B 2 23 ? 28.785 19.576 52.597 1.00 15.95 617 LEU B C 1
ATOM 1452 O O . LEU B 2 23 ? 28.616 19.300 53.784 1.00 16.17 617 LEU B O 1
ATOM 1457 N N . GLY B 2 24 ? 29.685 18.958 51.838 1.00 19.71 618 GLY B N 1
ATOM 1458 C CA . GLY B 2 24 ? 30.488 17.865 52.363 1.00 19.67 618 GLY B CA 1
ATOM 1459 C C . GLY B 2 24 ? 31.431 18.254 53.490 1.00 20.59 618 GLY B C 1
ATOM 1460 O O . GLY B 2 24 ? 31.949 17.390 54.207 1.00 23.23 618 GLY B O 1
ATOM 1461 N N . ASP B 2 25 ? 31.657 19.555 53.651 1.00 18.71 619 ASP B N 1
ATOM 1462 C CA . ASP B 2 25 ? 32.520 20.063 54.711 1.00 17.30 619 ASP B CA 1
ATOM 1463 C C . ASP B 2 25 ? 31.719 20.333 55.979 1.00 16.29 619 ASP B C 1
ATOM 1464 O O . ASP B 2 25 ? 32.290 20.662 57.020 1.00 18.28 619 ASP B O 1
ATOM 1469 N N . LEU B 2 26 ? 30.399 20.204 55.884 1.00 15.47 620 LEU B N 1
ATOM 1470 C CA . LEU B 2 26 ? 29.506 20.589 56.974 1.00 14.13 620 LEU B CA 1
ATOM 1471 C C . LEU B 2 26 ? 28.984 19.405 57.769 1.00 14.67 620 LEU B C 1
ATOM 1472 O O . LEU B 2 26 ? 28.108 19.562 58.617 1.00 16.58 620 LEU B O 1
ATOM 1477 N N . GLY B 2 27 ? 29.520 18.221 57.492 1.00 14.00 621 GLY B N 1
ATOM 1478 C CA . GLY B 2 27 ? 29.171 17.032 58.246 1.00 15.80 621 GLY B CA 1
ATOM 1479 C C . GLY B 2 27 ? 30.331 16.061 58.238 1.00 15.58 621 GLY B C 1
ATOM 1480 O O . GLY B 2 27 ? 31.326 16.275 57.544 1.00 18.59 621 GLY B O 1
ATOM 1481 N N . ALA B 2 28 ? 30.206 14.989 59.008 1.00 14.62 622 ALA B N 1
ATOM 1482 C CA . ALA B 2 28 ? 31.256 13.983 59.072 1.00 16.03 622 ALA B CA 1
ATOM 1483 C C . ALA B 2 28 ? 30.689 12.582 58.876 1.00 15.44 622 ALA B C 1
ATOM 1484 O O . ALA B 2 28 ? 29.498 12.355 59.052 1.00 16.76 622 ALA B O 1
ATOM 1486 N N . ILE B 2 29 ? 31.551 11.643 58.509 1.00 15.00 623 ILE B N 1
ATOM 1487 C CA . ILE B 2 29 ? 31.136 10.256 58.353 1.00 14.78 623 ILE B CA 1
ATOM 1488 C C . ILE B 2 29 ? 32.321 9.352 58.665 1.00 15.58 623 ILE B C 1
ATOM 1489 O O . ILE B 2 29 ? 33.476 9.760 58.516 1.00 17.48 623 ILE B O 1
ATOM 1494 N N . ASP B 2 30 ? 32.043 8.136 59.121 1.00 15.37 624 ASP B N 1
ATOM 1495 C CA . ASP B 2 30 ? 33.112 7.182 59.373 1.00 17.31 624 ASP B CA 1
ATOM 1496 C C . ASP B 2 30 ? 33.914 6.966 58.091 1.00 15.97 624 ASP B C 1
ATOM 1497 O O . ASP B 2 30 ? 33.337 6.877 56.997 1.00 16.92 624 ASP B O 1
ATOM 1502 N N . GLU B 2 31 ? 35.236 6.865 58.226 1.00 16.25 625 GLU B N 1
ATOM 1503 C CA . GLU B 2 31 ? 36.119 6.785 57.062 1.00 17.15 625 GLU B CA 1
ATOM 1504 C C . GLU B 2 31 ? 35.819 5.577 56.175 1.00 15.04 625 GLU B C 1
ATOM 1505 O O . GLU B 2 31 ? 36.099 5.596 54.978 1.00 16.78 625 GLU B O 1
ATOM 1511 N N . LYS B 2 32 ? 35.242 4.536 56.771 1.00 15.63 626 LYS B N 1
ATOM 1512 C CA . LYS B 2 32 ? 34.803 3.343 56.048 1.00 16.24 626 LYS B CA 1
ATOM 1513 C C . LYS B 2 32 ? 33.945 3.683 54.828 1.00 14.69 626 LYS B C 1
ATOM 1514 O O . LYS B 2 32 ? 33.950 2.962 53.817 1.00 13.82 626 LYS B O 1
ATOM 1520 N N . TYR B 2 33 ? 33.210 4.788 54.927 1.00 13.39 627 TYR B N 1
ATOM 1521 C CA . TYR B 2 33 ? 32.252 5.171 53.900 1.00 12.10 627 TYR B CA 1
ATOM 1522 C C . TYR B 2 33 ? 32.763 6.264 52.950 1.00 11.28 627 TYR B C 1
ATOM 1523 O O . TYR B 2 33 ? 32.011 6.734 52.090 1.00 11.39 627 TYR B O 1
ATOM 1532 N N . ASP B 2 34 ? 34.034 6.651 53.091 1.00 12.40 628 ASP B N 1
ATOM 1533 C CA . ASP B 2 34 ? 34.584 7.747 52.284 1.00 13.62 628 ASP B CA 1
ATOM 1534 C C . ASP B 2 34 ? 34.453 7.536 50.774 1.00 14.23 628 ASP B C 1
ATOM 1535 O O . ASP B 2 34 ? 34.034 8.432 50.044 1.00 14.78 628 ASP B O 1
ATOM 1540 N N . ILE B 2 35 ? 34.839 6.361 50.297 1.00 12.68 629 ILE B N 1
ATOM 1541 C CA A ILE B 2 35 ? 34.766 6.078 48.871 0.40 12.71 629 ILE B CA 1
ATOM 1542 C CA B ILE B 2 35 ? 34.765 6.073 48.870 0.60 12.42 629 ILE B CA 1
ATOM 1543 C C . ILE B 2 35 ? 33.314 6.049 48.406 1.00 11.43 629 ILE B C 1
ATOM 1544 O O . ILE B 2 35 ? 32.978 6.604 47.363 1.00 13.12 629 ILE B O 1
ATOM 1553 N N . ALA B 2 36 ? 32.450 5.415 49.194 1.00 9.58 630 ALA B N 1
ATOM 1554 C CA . ALA B 2 36 ? 31.039 5.339 48.848 1.00 9.55 630 ALA B CA 1
ATOM 1555 C C . ALA B 2 36 ? 30.432 6.722 48.661 1.00 11.43 630 ALA B C 1
ATOM 1556 O O . ALA B 2 36 ? 29.824 7.014 47.628 1.00 12.70 630 ALA B O 1
ATOM 1558 N N . ILE B 2 37 ? 30.599 7.581 49.657 1.00 13.82 631 ILE B N 1
ATOM 1559 C CA . ILE B 2 37 ? 29.894 8.847 49.627 1.00 17.14 631 ILE B CA 1
ATOM 1560 C C . ILE B 2 37 ? 30.474 9.775 48.546 1.00 19.17 631 ILE B C 1
ATOM 1561 O O . ILE B 2 37 ? 29.731 10.497 47.875 1.00 19.96 631 ILE B O 1
ATOM 1566 N N . SER B 2 38 ? 31.786 9.721 48.335 1.00 18.10 632 SER B N 1
ATOM 1567 C CA A SER B 2 38 ? 32.412 10.510 47.281 0.31 19.09 632 SER B CA 1
ATOM 1568 C CA B SER B 2 38 ? 32.403 10.520 47.285 0.37 19.31 632 SER B CA 1
ATOM 1569 C CA C SER B 2 38 ? 32.425 10.500 47.278 0.31 19.55 632 SER B CA 1
ATOM 1570 C C . SER B 2 38 ? 31.945 10.064 45.899 1.00 18.88 632 SER B C 1
ATOM 1571 O O . SER B 2 38 ? 31.791 10.876 44.993 1.00 22.30 632 SER B O 1
ATOM 1578 N N . SER B 2 39 ? 31.714 8.767 45.735 1.00 15.08 633 SER B N 1
ATOM 1579 C CA A SER B 2 39 ? 31.325 8.240 44.433 0.39 13.83 633 SER B CA 1
ATOM 1580 C CA B SER B 2 39 ? 31.324 8.246 44.433 0.61 14.18 633 SER B CA 1
ATOM 1581 C C . SER B 2 39 ? 29.884 8.584 44.066 1.00 13.34 633 SER B C 1
ATOM 1582 O O . SER B 2 39 ? 29.576 8.857 42.905 1.00 14.32 633 SER B O 1
ATOM 1587 N N . CYS B 2 40 ? 28.997 8.563 45.052 1.00 13.64 634 CYS B N 1
ATOM 1588 C CA . CYS B 2 40 ? 27.575 8.642 44.744 1.00 13.27 634 CYS B CA 1
ATOM 1589 C C . CYS B 2 40 ? 26.881 9.979 44.966 1.00 14.95 634 CYS B C 1
ATOM 1590 O O . CYS B 2 40 ? 25.718 10.131 44.599 1.00 15.92 634 CYS B O 1
ATOM 1593 N N . CYS B 2 41 ? 27.574 10.951 45.545 1.00 14.62 635 CYS B N 1
ATOM 1594 C CA . CYS B 2 41 ? 26.896 12.175 45.962 1.00 17.84 635 CYS B CA 1
ATOM 1595 C C . CYS B 2 41 ? 27.601 13.442 45.501 1.00 18.42 635 CYS B C 1
ATOM 1596 O O . CYS B 2 41 ? 28.349 14.059 46.261 1.00 19.84 635 CYS B O 1
ATOM 1599 N N . HIS B 2 42 ? 27.350 13.842 44.261 1.00 18.33 636 HIS B N 1
ATOM 1600 C CA . HIS B 2 42 ? 27.972 15.052 43.749 1.00 20.74 636 HIS B CA 1
ATOM 1601 C C . HIS B 2 42 ? 27.414 16.307 44.420 1.00 21.00 636 HIS B C 1
ATOM 1602 O O . HIS B 2 42 ? 28.029 17.370 44.360 1.00 21.24 636 HIS B O 1
ATOM 1609 N N . ALA B 2 43 ? 26.270 16.173 45.088 1.00 21.15 637 ALA B N 1
ATOM 1610 C CA . ALA B 2 43 ? 25.669 17.305 45.786 1.00 23.55 637 ALA B CA 1
ATOM 1611 C C . ALA B 2 43 ? 26.519 17.741 46.978 1.00 24.71 637 ALA B C 1
ATOM 1612 O O . ALA B 2 43 ? 26.327 18.835 47.522 1.00 27.40 637 ALA B O 1
ATOM 1614 N N . LEU B 2 44 ? 27.464 16.891 47.374 1.00 25.02 638 LEU B N 1
ATOM 1615 C CA . LEU B 2 44 ? 28.396 17.229 48.449 1.00 25.72 638 LEU B CA 1
ATOM 1616 C C . LEU B 2 44 ? 29.239 18.440 48.081 1.00 24.21 638 LEU B C 1
ATOM 1617 O O . LEU B 2 44 ? 29.817 19.096 48.952 1.00 25.37 638 LEU B O 1
ATOM 1622 N N . ASP B 2 45 ? 29.313 18.728 46.787 1.00 22.32 639 ASP B N 1
ATOM 1623 C CA . ASP B 2 45 ? 30.083 19.868 46.309 1.00 21.57 639 ASP B CA 1
ATOM 1624 C C . ASP B 2 45 ? 29.232 21.120 46.155 1.00 21.36 639 ASP B C 1
ATOM 1625 O O . ASP B 2 45 ? 29.752 22.168 45.788 1.00 21.53 639 ASP B O 1
ATOM 1630 N N . TYR B 2 46 ? 27.929 21.018 46.410 1.00 19.59 640 TYR B N 1
ATOM 1631 C CA . TYR B 2 46 ? 27.083 22.210 46.362 1.00 18.98 640 TYR B CA 1
ATOM 1632 C C . TYR B 2 46 ? 27.389 23.084 47.564 1.00 17.48 640 TYR B C 1
ATOM 1633 O O . TYR B 2 46 ? 27.783 22.590 48.620 1.00 17.43 640 TYR B O 1
ATOM 1642 N N . ILE B 2 47 ? 27.191 24.385 47.403 1.00 16.39 641 ILE B N 1
ATOM 1643 C CA . ILE B 2 47 ? 27.497 25.326 48.469 1.00 15.79 641 ILE B CA 1
ATOM 1644 C C . ILE B 2 47 ? 26.230 25.721 49.211 1.00 14.41 641 ILE B C 1
ATOM 1645 O O . ILE B 2 47 ? 25.273 26.214 48.608 1.00 16.16 641 ILE B O 1
ATOM 1650 N N . VAL B 2 48 ? 26.232 25.491 50.521 1.00 14.37 642 VAL B N 1
ATOM 1651 C CA . VAL B 2 48 ? 25.076 25.782 51.353 1.00 14.08 642 VAL B CA 1
ATOM 1652 C C . VAL B 2 48 ? 25.096 27.237 51.815 1.00 12.88 642 VAL B C 1
ATOM 1653 O O . VAL B 2 48 ? 26.108 27.728 52.325 1.00 12.77 642 VAL B O 1
ATOM 1657 N N . VAL B 2 49 ? 23.970 27.914 51.615 1.00 12.93 643 VAL B N 1
ATOM 1658 C CA . VAL B 2 49 ? 23.784 29.293 52.041 1.00 14.62 643 VAL B CA 1
ATOM 1659 C C . VAL B 2 49 ? 22.441 29.403 52.756 1.00 14.47 643 VAL B C 1
ATOM 1660 O O . VAL B 2 49 ? 21.607 28.493 52.681 1.00 15.02 643 VAL B O 1
ATOM 1664 N N . ASP B 2 50 ? 22.218 30.510 53.451 1.00 15.83 644 ASP B N 1
ATOM 1665 C CA . ASP B 2 50 ? 20.994 30.633 54.230 1.00 17.02 644 ASP B CA 1
ATOM 1666 C C . ASP B 2 50 ? 19.730 30.736 53.371 1.00 18.49 644 ASP B C 1
ATOM 1667 O O . ASP B 2 50 ? 18.698 30.147 53.706 1.00 19.37 644 ASP B O 1
ATOM 1672 N N . SER B 2 51 ? 19.820 31.456 52.255 1.00 18.47 645 SER B N 1
ATOM 1673 C CA . SER B 2 51 ? 18.629 31.815 51.490 1.00 19.37 645 SER B CA 1
ATOM 1674 C C . SER B 2 51 ? 18.873 31.904 49.983 1.00 20.39 645 SER B C 1
ATOM 1675 O O . SER B 2 51 ? 20.014 31.984 49.531 1.00 20.47 645 SER B O 1
ATOM 1678 N N . ILE B 2 52 ? 17.783 31.906 49.216 1.00 21.65 646 ILE B N 1
ATOM 1679 C CA . ILE B 2 52 ? 17.851 32.067 47.765 1.00 22.88 646 ILE B CA 1
ATOM 1680 C C . ILE B 2 52 ? 18.505 33.396 47.394 1.00 21.58 646 ILE B C 1
ATOM 1681 O O . ILE B 2 52 ? 19.250 33.484 46.415 1.00 21.41 646 ILE B O 1
ATOM 1686 N N . ASP B 2 53 ? 18.227 34.431 48.181 1.00 22.01 647 ASP B N 1
ATOM 1687 C CA . ASP B 2 53 ? 18.821 35.740 47.938 1.00 22.66 647 ASP B CA 1
ATOM 1688 C C . ASP B 2 53 ? 20.340 35.692 48.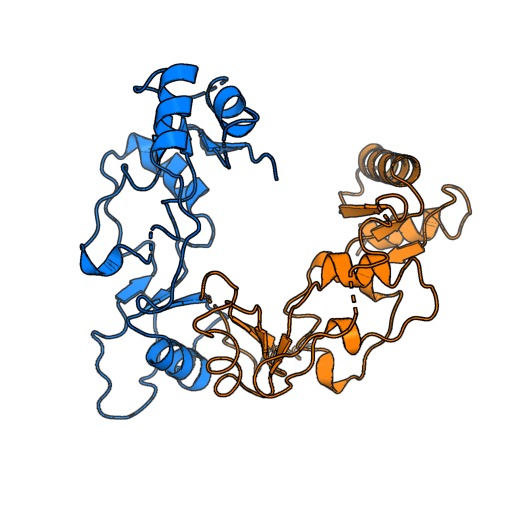065 1.00 20.86 647 ASP B C 1
ATOM 1689 O O . ASP B 2 53 ? 21.058 36.260 47.242 1.00 22.31 647 ASP B O 1
ATOM 1694 N N . THR B 2 54 ? 20.833 35.000 49.087 1.00 18.83 648 THR B N 1
ATOM 1695 C CA . THR B 2 54 ? 22.270 34.870 49.263 1.00 17.78 648 THR B CA 1
ATOM 1696 C C . THR B 2 54 ? 22.873 34.060 48.118 1.00 17.33 648 THR B C 1
ATOM 1697 O O . THR B 2 54 ? 23.945 34.389 47.607 1.00 15.83 648 THR B O 1
ATOM 1701 N N . ALA B 2 55 ? 22.167 33.010 47.709 1.00 16.75 649 ALA B N 1
ATOM 1702 C CA . ALA B 2 55 ? 22.601 32.200 46.580 1.00 17.46 649 ALA B CA 1
ATOM 1703 C C . ALA B 2 55 ? 22.778 33.066 45.342 1.00 17.02 649 ALA B C 1
ATOM 1704 O O . ALA B 2 55 ? 23.806 32.992 44.664 1.00 18.50 649 ALA B O 1
ATOM 1706 N N . GLN B 2 56 ? 21.772 33.884 45.045 1.00 17.47 650 GLN B N 1
ATOM 1707 C CA . GLN B 2 56 ? 21.821 34.737 43.860 1.00 18.33 650 GLN B CA 1
ATOM 1708 C C . GLN B 2 56 ? 22.953 35.758 43.959 1.00 19.31 650 GLN B C 1
ATOM 1709 O O . GLN B 2 56 ? 23.589 36.101 42.963 1.00 19.88 650 GLN B O 1
ATOM 1715 N N . GLU B 2 57 ? 23.220 36.231 45.169 1.00 20.52 651 GLU B N 1
ATOM 1716 C CA . GLU B 2 57 ? 24.317 37.164 45.368 1.00 18.72 651 GLU B CA 1
ATOM 1717 C C . GLU B 2 57 ? 25.658 36.506 45.031 1.00 18.45 651 GLU B C 1
ATOM 1718 O O . GLU B 2 57 ? 26.515 37.119 44.387 1.00 18.37 651 GLU B O 1
ATOM 1724 N N . CYS B 2 58 ? 25.832 35.256 45.452 1.00 18.03 652 CYS B N 1
ATOM 1725 C CA . CYS B 2 58 ? 27.051 34.513 45.149 1.00 17.35 652 CYS B CA 1
ATOM 1726 C C . CYS B 2 58 ? 27.180 34.220 43.656 1.00 18.01 652 CYS B C 1
ATOM 1727 O O . CYS B 2 58 ? 28.266 34.326 43.085 1.00 17.45 652 CYS B O 1
ATOM 1730 N N . VAL B 2 59 ? 26.072 33.841 43.032 1.00 18.10 653 VAL B N 1
ATOM 1731 C CA . VAL B 2 59 ? 26.058 33.613 41.593 1.00 17.95 653 VAL B CA 1
ATOM 1732 C C . VAL B 2 59 ? 26.498 34.879 40.857 1.00 19.11 653 VAL B C 1
ATOM 1733 O O . VAL B 2 59 ? 27.336 34.827 39.948 1.00 19.89 653 VAL B O 1
ATOM 1737 N N . ASN B 2 60 ? 25.939 36.017 41.261 1.00 17.96 654 ASN B N 1
ATOM 1738 C CA . ASN B 2 60 ? 26.273 37.299 40.645 1.00 19.01 654 ASN B CA 1
ATOM 1739 C C . ASN B 2 60 ? 27.731 37.676 40.848 1.00 18.97 654 ASN B C 1
ATOM 1740 O O . ASN B 2 60 ? 28.374 38.216 39.945 1.00 20.33 654 ASN B O 1
ATOM 1745 N N . PHE B 2 61 ? 28.240 37.406 42.046 1.00 17.72 655 PHE B N 1
ATOM 1746 C CA . PHE B 2 61 ? 29.638 37.659 42.366 1.00 17.88 655 PHE B CA 1
ATOM 1747 C C . PHE B 2 61 ? 30.575 36.842 41.466 1.00 18.56 655 PHE B C 1
ATOM 1748 O O . PHE B 2 61 ? 31.530 37.382 40.894 1.00 18.13 655 PHE B O 1
ATOM 1756 N N . LEU B 2 62 ? 30.296 35.548 41.335 1.00 19.34 656 LEU B N 1
ATOM 1757 C CA . LEU B 2 62 ? 31.148 34.663 40.549 1.00 19.70 656 LEU B CA 1
ATOM 1758 C C . LEU B 2 62 ? 31.197 35.091 39.093 1.00 19.58 656 LEU B C 1
ATOM 1759 O O . LEU B 2 62 ? 32.249 35.031 38.452 1.00 20.93 656 LEU B O 1
ATOM 1764 N N . LYS B 2 63 ? 30.056 35.525 38.572 1.00 21.13 657 LYS B N 1
ATOM 1765 C CA . LYS B 2 63 ? 29.983 35.937 37.181 1.00 21.66 657 LYS B CA 1
ATOM 1766 C C . LYS B 2 63 ? 30.670 37.286 36.960 1.00 24.62 657 LYS B C 1
ATOM 1767 O O . LYS B 2 63 ? 31.425 37.458 36.006 1.00 25.55 657 LYS B O 1
ATOM 1773 N N . LYS B 2 64 ? 30.414 38.238 37.848 1.00 24.47 658 LYS B N 1
ATOM 1774 C CA . LYS B 2 64 ? 31.024 39.562 37.728 1.00 25.00 658 LYS B CA 1
ATOM 1775 C C . LYS B 2 64 ? 32.547 39.482 37.622 1.00 25.39 658 LYS B C 1
ATOM 1776 O O . LYS B 2 64 ? 33.166 40.260 36.894 1.00 25.93 658 LYS B O 1
ATOM 1782 N N . HIS B 2 65 ? 33.148 38.532 38.335 1.00 24.07 659 HIS B N 1
ATOM 1783 C CA . HIS B 2 65 ? 34.604 38.450 38.407 1.00 25.19 659 HIS B CA 1
ATOM 1784 C C . HIS B 2 65 ? 35.219 37.338 37.548 1.00 26.58 659 HIS B C 1
ATOM 1785 O O . HIS B 2 65 ? 36.395 37.001 37.709 1.00 27.85 659 HIS B O 1
ATOM 1792 N N . ASN B 2 66 ? 34.430 36.772 36.639 1.00 26.63 660 ASN B N 1
ATOM 1793 C CA . ASN B 2 66 ? 34.942 35.749 35.723 1.00 27.92 660 ASN B CA 1
ATOM 1794 C C . ASN B 2 66 ? 35.489 34.525 36.457 1.00 27.83 660 ASN B C 1
ATOM 1795 O O . ASN B 2 66 ? 36.349 33.819 35.938 1.00 29.98 660 ASN B O 1
ATOM 1800 N N . ILE B 2 67 ? 34.995 34.272 37.662 1.00 26.85 661 ILE B N 1
ATOM 1801 C CA . ILE B 2 67 ? 35.534 33.184 38.475 1.00 26.03 661 ILE B CA 1
ATOM 1802 C C . ILE B 2 67 ? 35.037 31.805 38.043 1.00 26.98 661 ILE B C 1
ATOM 1803 O O . ILE B 2 67 ? 35.804 30.845 38.009 1.00 27.38 661 ILE B O 1
ATOM 1808 N N . GLY B 2 68 ? 33.753 31.711 37.717 1.00 27.21 662 GLY B N 1
ATOM 1809 C CA . GLY B 2 68 ? 33.170 30.450 37.301 1.00 27.70 662 GLY B CA 1
ATOM 1810 C C . GLY B 2 68 ? 31.749 30.292 37.798 1.00 27.69 662 GLY B C 1
ATOM 1811 O O . GLY B 2 68 ? 31.050 31.277 38.041 1.00 28.09 662 GLY B O 1
ATOM 1812 N N . ILE B 2 69 ? 31.314 29.046 37.939 1.00 26.53 663 ILE B N 1
ATOM 1813 C CA . ILE B 2 69 ? 29.971 28.781 38.425 1.00 26.59 663 ILE B CA 1
ATOM 1814 C C . ILE B 2 69 ? 29.973 27.730 39.524 1.00 25.65 663 ILE B C 1
ATOM 1815 O O . ILE B 2 69 ? 30.879 26.897 39.615 1.00 25.88 663 ILE B O 1
ATOM 1820 N N . ALA B 2 70 ? 28.948 27.786 40.362 1.00 23.63 664 ALA B N 1
ATOM 1821 C CA . ALA B 2 70 ? 28.773 26.823 41.433 1.00 21.05 664 ALA B CA 1
ATOM 1822 C C . ALA B 2 70 ? 27.291 26.516 41.527 1.00 21.11 664 ALA B C 1
ATOM 1823 O O . ALA B 2 70 ? 26.468 27.230 40.945 1.00 21.42 664 ALA B O 1
ATOM 1825 N N . THR B 2 71 ? 26.952 25.446 42.238 1.00 20.98 665 THR B N 1
ATOM 1826 C CA . THR B 2 71 ? 25.560 25.146 42.519 1.00 20.83 665 THR B CA 1
ATOM 1827 C C . THR B 2 71 ? 25.322 25.370 44.000 1.00 19.67 665 THR B C 1
ATOM 1828 O O . THR B 2 71 ? 26.158 25.015 44.822 1.00 17.83 665 THR B O 1
ATOM 1832 N N . PHE B 2 72 ? 24.185 25.971 44.329 1.00 18.67 666 PHE B N 1
ATOM 1833 C CA . PHE B 2 72 ? 23.898 26.378 45.694 1.00 19.22 666 PHE B CA 1
ATOM 1834 C C . PHE B 2 72 ? 22.682 25.665 46.272 1.00 19.36 666 PHE B C 1
ATOM 1835 O O . PHE B 2 72 ? 21.752 25.295 45.549 1.00 22.07 666 PHE B O 1
ATOM 1843 N N . ILE B 2 73 ? 22.721 25.448 47.581 1.00 19.77 667 ILE B N 1
ATOM 1844 C CA . ILE B 2 73 ? 21.588 24.939 48.330 1.00 20.10 667 ILE B CA 1
ATOM 1845 C C . ILE B 2 73 ? 21.205 26.015 49.327 1.00 18.65 667 ILE B C 1
ATOM 1846 O O . ILE B 2 73 ? 22.021 26.384 50.172 1.00 19.30 667 ILE B O 1
ATOM 1851 N N . GLY B 2 74 ? 19.980 26.525 49.231 1.00 17.29 668 GLY B N 1
ATOM 1852 C CA . GLY B 2 74 ? 19.489 27.480 50.208 1.00 16.90 668 GLY B CA 1
ATOM 1853 C C . GLY B 2 74 ? 18.751 26.763 51.321 1.00 17.39 668 GLY B C 1
ATOM 1854 O O . GLY B 2 74 ? 17.819 26.010 51.061 1.00 18.19 668 GLY B O 1
ATOM 1855 N N . LEU B 2 75 ? 19.165 26.990 52.564 1.00 17.28 669 LEU B N 1
ATOM 1856 C CA . LEU B 2 75 ? 18.520 26.328 53.695 1.00 17.59 669 LEU B CA 1
ATOM 1857 C C . LEU B 2 75 ? 17.031 26.648 53.754 1.00 19.97 669 LEU B C 1
ATOM 1858 O O . LEU B 2 75 ? 16.239 25.843 54.256 1.00 20.07 669 LEU B O 1
ATOM 1863 N N . ASP B 2 76 ? 16.655 27.814 53.229 1.00 21.03 670 ASP B N 1
ATOM 1864 C CA . ASP B 2 76 ? 15.254 28.223 53.197 1.00 22.14 670 ASP B CA 1
ATOM 1865 C C . ASP B 2 76 ? 14.374 27.274 52.375 1.00 22.02 670 ASP B C 1
ATOM 1866 O O . ASP B 2 76 ? 13.165 27.180 52.602 1.00 25.10 670 ASP B O 1
ATOM 1871 N N . LYS B 2 77 ? 14.984 26.560 51.434 1.00 22.83 671 LYS B N 1
ATOM 1872 C CA . LYS B 2 77 ? 14.250 25.612 50.600 1.00 24.49 671 LYS B CA 1
ATOM 1873 C C . LYS B 2 77 ? 14.328 24.180 51.134 1.00 22.65 671 LYS B C 1
ATOM 1874 O O . LYS B 2 77 ? 13.698 23.275 50.587 1.00 25.26 671 LYS B O 1
ATOM 1888 N N . THR B 2 79 ? 13.521 23.142 54.274 1.00 17.31 673 THR B N 1
ATOM 1889 C CA . THR B 2 79 ? 12.578 22.871 55.355 1.00 17.24 673 THR B CA 1
ATOM 1890 C C . THR B 2 79 ? 11.515 21.837 54.972 1.00 17.15 673 THR B C 1
ATOM 1891 O O . THR B 2 79 ? 10.895 21.220 55.838 1.00 19.14 673 THR B O 1
ATOM 1895 N N . VAL B 2 80 ? 11.317 21.640 53.674 1.00 17.11 674 VAL B N 1
ATOM 1896 C CA . VAL B 2 80 ? 10.365 20.644 53.193 1.00 17.76 674 VAL B CA 1
ATOM 1897 C C . VAL B 2 80 ? 10.750 19.227 53.621 1.00 16.43 674 VAL B C 1
ATOM 1898 O O . VAL B 2 80 ? 9.918 18.320 53.590 1.00 17.44 674 VAL B O 1
ATOM 1902 N N . TRP B 2 81 ? 11.999 19.041 54.045 1.00 14.98 675 TRP B N 1
ATOM 1903 C CA . TRP B 2 81 ? 12.459 17.718 54.464 1.00 14.25 675 TRP B CA 1
ATOM 1904 C C . TRP B 2 81 ? 12.342 17.478 55.971 1.00 13.71 675 TRP B C 1
ATOM 1905 O O . TRP B 2 81 ? 12.672 16.397 56.452 1.00 13.88 675 TRP B O 1
ATOM 1916 N N . ALA B 2 82 ? 11.858 18.477 56.705 1.00 15.00 676 ALA B N 1
ATOM 1917 C CA . ALA B 2 82 ? 11.838 18.433 58.175 1.00 14.62 676 ALA B CA 1
ATOM 1918 C C . ALA B 2 82 ? 11.201 17.176 58.771 1.00 14.55 676 ALA B C 1
ATOM 1919 O O . ALA B 2 82 ? 11.649 16.672 59.805 1.00 16.40 676 ALA B O 1
ATOM 1921 N N . LYS B 2 83 ? 10.142 16.687 58.136 1.00 14.89 677 LYS B N 1
ATOM 1922 C CA . LYS B 2 83 ? 9.409 15.542 58.660 1.00 15.40 677 LYS B CA 1
ATOM 1923 C C . LYS B 2 83 ? 9.599 14.300 57.797 1.00 14.75 677 LYS B C 1
ATOM 1924 O O . LYS B 2 83 ? 8.806 13.363 57.872 1.00 17.30 677 LYS B O 1
ATOM 1930 N N . LYS B 2 84 ? 10.658 14.285 56.994 1.00 13.32 678 LYS B N 1
ATOM 1931 C CA . LYS B 2 84 ? 10.842 13.217 56.018 1.00 13.89 678 LYS B CA 1
ATOM 1932 C C . LYS B 2 84 ? 12.108 12.394 56.242 1.00 12.52 678 LYS B C 1
ATOM 1933 O O . LYS B 2 84 ? 12.470 11.562 55.409 1.00 13.54 678 LYS B O 1
ATOM 1947 N N . SER B 2 86 ? 12.899 10.331 59.000 1.00 11.37 680 SER B N 1
ATOM 1948 C CA A SER B 2 86 ? 12.840 9.195 59.911 0.25 12.03 680 SER B CA 1
ATOM 1949 C CA B SER B 2 86 ? 12.858 9.194 59.912 0.75 12.08 680 SER B CA 1
ATOM 1950 C C . SER B 2 86 ? 13.355 7.920 59.242 1.00 11.31 680 SER B C 1
ATOM 1951 O O . SER B 2 86 ? 13.176 7.720 58.035 1.00 11.89 680 SER B O 1
ATOM 1956 N N . LYS B 2 87 ? 13.984 7.057 60.029 1.00 11.29 681 LYS B N 1
ATOM 1957 C CA . LYS B 2 87 ? 14.496 5.806 59.490 1.00 11.45 681 LYS B CA 1
ATOM 1958 C C . LYS B 2 87 ? 13.384 4.928 58.935 1.00 11.80 681 LYS B C 1
ATOM 1959 O O . LYS B 2 87 ? 12.246 4.948 59.410 1.00 12.63 681 LYS B O 1
ATOM 1965 N N . ILE B 2 88 ? 13.735 4.161 57.912 1.00 11.37 682 ILE B N 1
ATOM 1966 C CA . ILE B 2 88 ? 12.790 3.289 57.242 1.00 11.51 682 ILE B CA 1
ATOM 1967 C C . ILE B 2 88 ? 13.368 1.885 57.162 1.00 11.76 682 ILE B C 1
ATOM 1968 O O . ILE B 2 88 ? 14.576 1.690 57.298 1.00 13.75 682 ILE B O 1
ATOM 1973 N N . GLN B 2 89 ? 12.501 0.906 56.949 1.00 11.43 683 GLN B N 1
ATOM 1974 C CA . GLN B 2 89 ? 12.945 -0.461 56.741 1.00 12.90 683 GLN B CA 1
ATOM 1975 C C . GLN B 2 89 ? 13.654 -0.571 55.398 1.00 11.63 683 GLN B C 1
ATOM 1976 O O . GLN B 2 89 ? 13.114 -0.150 54.373 1.00 12.83 683 GLN B O 1
ATOM 1982 N N . THR B 2 90 ? 14.859 -1.136 55.402 1.00 11.21 684 THR B N 1
ATOM 1983 C CA . THR B 2 90 ? 15.613 -1.329 54.166 1.00 10.70 684 THR B CA 1
ATOM 1984 C C . THR B 2 90 ? 15.916 -2.808 53.958 1.00 11.27 684 THR B C 1
ATOM 1985 O O . THR B 2 90 ? 15.966 -3.571 54.919 1.00 13.35 684 THR B O 1
ATOM 1989 N N . PRO B 2 91 ? 16.119 -3.226 52.697 1.00 10.39 685 PRO B N 1
ATOM 1990 C CA . PRO B 2 91 ? 16.439 -4.636 52.448 1.00 10.43 685 PRO B CA 1
ATOM 1991 C C . PRO B 2 91 ? 17.701 -5.059 53.188 1.00 10.95 685 PRO B C 1
ATOM 1992 O O . PRO B 2 91 ? 18.711 -4.349 53.135 1.00 11.18 685 PRO B O 1
ATOM 1996 N N . GLU B 2 92 ? 17.624 -6.192 53.886 1.00 14.05 686 GLU B N 1
ATOM 1997 C CA . GLU B 2 92 ? 18.744 -6.729 54.660 1.00 14.09 686 GLU B CA 1
ATOM 1998 C C . GLU B 2 92 ? 19.230 -5.757 55.738 1.00 14.94 686 GLU B C 1
ATOM 1999 O O . GLU B 2 92 ? 20.358 -5.865 56.226 1.00 15.70 686 GLU B O 1
ATOM 2005 N N . ASN B 2 93 ? 18.356 -4.826 56.116 1.00 13.36 687 ASN B N 1
ATOM 2006 C CA A ASN B 2 93 ? 18.699 -3.785 57.075 0.40 13.17 687 ASN B CA 1
ATOM 2007 C CA B ASN B 2 93 ? 18.703 -3.795 57.084 0.60 13.60 687 ASN B CA 1
ATOM 2008 C C . ASN B 2 93 ? 19.993 -3.087 56.676 1.00 13.74 687 ASN B C 1
ATOM 2009 O O . ASN B 2 93 ? 20.804 -2.716 57.517 1.00 15.84 687 ASN B O 1
ATOM 2018 N N . THR B 2 94 ? 20.178 -2.914 55.371 1.00 12.75 688 THR B N 1
ATOM 2019 C CA A THR B 2 94 ? 21.365 -2.233 54.899 0.42 12.24 688 THR B CA 1
ATOM 2020 C CA B THR B 2 94 ? 21.327 -2.209 54.816 0.58 12.81 688 THR B CA 1
ATOM 2021 C C . THR B 2 94 ? 21.275 -0.748 55.259 1.00 12.21 688 THR B C 1
ATOM 2022 O O . THR B 2 94 ? 20.204 -0.149 55.252 1.00 13.52 688 THR B O 1
ATOM 2029 N N . PRO B 2 95 ? 22.418 -0.157 55.633 1.00 12.10 689 PRO B N 1
ATOM 2030 C CA . PRO B 2 95 ? 22.366 1.237 56.087 1.00 11.66 689 PRO B CA 1
ATOM 2031 C C . PRO B 2 95 ? 22.017 2.227 54.986 1.00 10.92 689 PRO B C 1
ATOM 2032 O O . PRO B 2 95 ? 22.348 2.027 53.820 1.00 11.44 689 PRO B O 1
ATOM 2036 N N . ARG B 2 96 ? 21.357 3.303 55.385 1.00 9.75 690 ARG B N 1
ATOM 2037 C CA . ARG B 2 96 ? 21.126 4.452 54.530 1.00 11.86 690 ARG B CA 1
ATOM 2038 C C . ARG B 2 96 ? 22.263 5.457 54.771 1.00 12.02 690 ARG B C 1
ATOM 2039 O O . ARG B 2 96 ? 22.538 5.826 55.909 1.00 12.20 690 ARG B O 1
ATOM 2047 N N . LEU B 2 97 ? 22.940 5.885 53.710 1.00 11.07 691 LEU B N 1
ATOM 2048 C CA . LEU B 2 97 ? 24.059 6.813 53.872 1.00 10.63 691 LEU B CA 1
ATOM 2049 C C . LEU B 2 97 ? 23.687 8.020 54.714 1.00 10.26 691 LEU B C 1
ATOM 2050 O O . LEU B 2 97 ? 24.468 8.458 55.553 1.00 12.35 691 LEU B O 1
ATOM 2055 N N . PHE B 2 98 ? 22.512 8.587 54.452 1.00 10.37 692 PHE B N 1
ATOM 2056 C CA . PHE B 2 98 ? 22.044 9.734 55.219 1.00 10.30 692 PHE B CA 1
ATOM 2057 C C . PHE B 2 98 ? 22.127 9.495 56.731 1.00 10.43 692 PHE B C 1
ATOM 2058 O O . PHE B 2 98 ? 22.500 10.394 57.494 1.00 11.63 692 PHE B O 1
ATOM 2066 N N . ASP B 2 99 ? 21.772 8.290 57.174 1.00 9.94 693 ASP B N 1
ATOM 2067 C CA . ASP B 2 99 ? 21.743 8.019 58.620 1.00 9.42 693 ASP B CA 1
ATOM 2068 C C . ASP B 2 99 ? 23.136 7.946 59.236 1.00 9.50 693 ASP B C 1
ATOM 2069 O O . ASP B 2 99 ? 23.280 8.013 60.460 1.00 11.63 693 ASP B O 1
ATOM 2074 N N . LEU B 2 100 ? 24.149 7.790 58.390 1.00 10.14 694 LEU B N 1
ATOM 2075 C CA . LEU B 2 100 ? 25.535 7.681 58.834 1.00 10.58 694 LEU B CA 1
ATOM 2076 C C . LEU B 2 100 ? 26.235 9.034 58.948 1.00 11.48 694 LEU B C 1
ATOM 2077 O O . LEU B 2 100 ? 27.349 9.126 59.478 1.00 12.80 694 LEU B O 1
ATOM 2082 N N . VAL B 2 101 ? 25.593 10.082 58.435 1.00 11.80 695 VAL B N 1
ATOM 2083 C CA . VAL B 2 101 ? 26.177 11.415 58.490 1.00 13.53 695 VAL B CA 1
ATOM 2084 C C . VAL B 2 101 ? 26.004 12.043 59.864 1.00 14.95 695 VAL B C 1
ATOM 2085 O O . VAL B 2 101 ? 24.897 12.117 60.401 1.00 15.65 695 VAL B O 1
ATOM 2089 N N . LYS B 2 102 ? 27.119 12.483 60.427 1.00 15.88 696 LYS B N 1
ATOM 2090 C CA . LYS B 2 102 ? 27.120 13.116 61.731 1.00 18.16 696 LYS B CA 1
ATOM 2091 C C . LYS B 2 102 ? 27.108 14.628 61.558 1.00 17.95 696 LYS B C 1
ATOM 2092 O O . LYS B 2 102 ? 28.012 15.205 60.946 1.00 19.20 696 LYS B O 1
ATOM 2098 N N . VAL B 2 103 ? 26.077 15.264 62.098 1.00 17.33 697 VAL B N 1
ATOM 2099 C CA . VAL B 2 103 ? 25.941 16.709 62.004 1.00 16.45 697 VAL B CA 1
ATOM 2100 C C . VAL B 2 103 ? 25.056 17.201 63.146 1.00 16.17 697 VAL B C 1
ATOM 2101 O O . VAL B 2 103 ? 24.063 16.563 63.482 1.00 20.00 697 VAL B O 1
ATOM 2105 N N . LYS B 2 104 ? 25.439 18.320 63.758 1.00 16.27 698 LYS B N 1
ATOM 2106 C CA . LYS B 2 104 ? 24.703 18.873 64.893 1.00 18.13 698 LYS B CA 1
ATOM 2107 C C . LYS B 2 104 ? 23.665 19.910 64.457 1.00 18.08 698 LYS B C 1
ATOM 2108 O O . LYS B 2 104 ? 22.626 20.067 65.100 1.00 20.55 698 LYS B O 1
ATOM 2114 N N . ASN B 2 105 ? 23.950 20.625 63.373 1.00 15.88 699 ASN B N 1
ATOM 2115 C CA . ASN B 2 105 ? 23.020 21.636 62.875 1.00 14.42 699 ASN B CA 1
ATOM 2116 C C . ASN B 2 105 ? 21.852 20.969 62.145 1.00 15.25 699 ASN B C 1
ATOM 2117 O O . ASN B 2 105 ? 22.046 20.329 61.111 1.00 15.51 699 ASN B O 1
ATOM 2122 N N . GLU B 2 106 ? 20.645 21.115 62.682 1.00 15.36 700 GLU B N 1
ATOM 2123 C CA . GLU B 2 106 ? 19.490 20.415 62.123 1.00 15.14 700 GLU B CA 1
ATOM 2124 C C . GLU B 2 106 ? 19.052 20.941 60.751 1.00 14.98 700 GLU B C 1
ATOM 2125 O O . GLU B 2 106 ? 18.494 20.194 59.948 1.00 14.33 700 GLU B O 1
ATOM 2131 N N . GLU B 2 107 ? 19.321 22.213 60.471 1.00 14.22 701 GLU B N 1
ATOM 2132 C CA . GLU B 2 107 ? 19.041 22.754 59.142 1.00 15.57 701 GLU B CA 1
ATOM 2133 C C . GLU B 2 107 ? 19.954 22.111 58.106 1.00 15.33 701 GLU B C 1
ATOM 2134 O O . GLU B 2 107 ? 19.511 21.716 57.022 1.00 15.15 701 GLU B O 1
ATOM 2140 N N . ILE B 2 108 ? 21.232 21.989 58.446 1.00 13.54 702 ILE B N 1
ATOM 2141 C CA A ILE B 2 108 ? 22.177 21.345 57.550 0.44 13.00 702 ILE B CA 1
ATOM 2142 C CA B ILE B 2 108 ? 22.201 21.333 57.576 0.56 13.40 702 ILE B CA 1
ATOM 2143 C C . ILE B 2 108 ? 21.841 19.860 57.377 1.00 11.87 702 ILE B C 1
ATOM 2144 O O . ILE B 2 108 ? 22.039 19.297 56.300 1.00 12.29 702 ILE B O 1
ATOM 2153 N N . ARG B 2 109 ? 21.308 19.223 58.418 1.00 12.23 703 ARG B N 1
ATOM 2154 C CA . ARG B 2 109 ? 20.890 17.829 58.267 1.00 12.00 703 ARG B CA 1
ATOM 2155 C C . ARG B 2 109 ? 19.827 17.704 57.168 1.00 12.25 703 ARG B C 1
ATOM 2156 O O . ARG B 2 109 ? 19.820 16.729 56.412 1.00 11.82 703 ARG B O 1
ATOM 2164 N N . GLN B 2 110 ? 18.933 18.688 57.087 1.00 12.34 704 GLN B N 1
ATOM 2165 C CA . GLN B 2 110 ? 17.913 18.706 56.035 1.00 11.61 704 GLN B CA 1
ATOM 2166 C C . GLN B 2 110 ? 18.563 18.751 54.655 1.00 11.91 704 GLN B C 1
ATOM 2167 O O . GLN B 2 110 ? 18.121 18.073 53.730 1.00 11.66 704 GLN B O 1
ATOM 2173 N N . ALA B 2 111 ? 19.611 19.559 54.526 1.00 12.24 705 ALA B N 1
ATOM 2174 C CA . ALA B 2 111 ? 20.369 19.632 53.289 1.00 12.52 705 ALA B CA 1
ATOM 2175 C C . ALA B 2 111 ? 20.990 18.281 52.940 1.00 12.34 705 ALA B C 1
ATOM 2176 O O . ALA B 2 111 ? 21.010 17.883 51.776 1.00 12.68 705 ALA B O 1
ATOM 2178 N N . PHE B 2 112 ? 21.490 17.571 53.947 1.00 12.82 706 PHE B N 1
ATOM 2179 C CA . PHE B 2 112 ? 22.037 16.243 53.708 1.00 12.26 706 PHE B CA 1
ATOM 2180 C C . PHE B 2 112 ? 20.967 15.272 53.222 1.00 11.15 706 PHE B C 1
ATOM 2181 O O . PHE B 2 112 ? 21.247 14.401 52.392 1.00 12.62 706 PHE B O 1
ATOM 2189 N N . TYR B 2 113 ? 19.744 15.402 53.735 1.00 12.34 707 TYR B N 1
ATOM 2190 C CA . TYR B 2 113 ? 18.679 14.528 53.251 1.00 11.46 707 TYR B CA 1
ATOM 2191 C C . TYR B 2 113 ? 18.346 14.838 51.788 1.00 11.08 707 TYR B C 1
ATOM 2192 O O . TYR B 2 113 ? 18.139 13.936 50.983 1.00 11.56 707 TYR B O 1
ATOM 2201 N N . PHE B 2 114 ? 18.305 16.120 51.450 1.00 11.43 708 PHE B N 1
ATOM 2202 C CA . PHE B 2 114 ? 18.128 16.526 50.068 1.00 11.37 708 PHE B CA 1
ATOM 2203 C C . PHE B 2 114 ? 19.186 15.908 49.155 1.00 13.27 708 PHE B C 1
ATOM 2204 O O . PHE B 2 114 ? 18.877 15.410 48.065 1.00 14.20 708 PHE B O 1
ATOM 2212 N N . ALA B 2 115 ? 20.433 15.927 49.612 1.00 12.64 709 ALA B N 1
ATOM 2213 C CA . ALA B 2 115 ? 21.558 15.439 48.820 1.00 13.19 709 ALA B CA 1
ATOM 2214 C C . ALA B 2 115 ? 21.603 13.921 48.676 1.00 12.68 709 ALA B C 1
ATOM 2215 O O . ALA B 2 115 ? 21.919 13.405 47.602 1.00 17.05 709 ALA B O 1
ATOM 2217 N N . LEU B 2 116 ? 21.297 13.207 49.760 1.00 11.59 710 LEU B N 1
ATOM 2218 C CA . LEU B 2 116 ? 21.484 11.753 49.805 1.00 11.03 710 LEU B CA 1
ATOM 2219 C C . LEU B 2 116 ? 20.192 10.952 49.674 1.00 11.45 710 LEU B C 1
ATOM 2220 O O . LEU B 2 116 ? 20.203 9.819 49.194 1.00 9.45 710 LEU B O 1
ATOM 2225 N N . ARG B 2 117 ? 19.092 11.546 50.118 1.00 10.18 711 ARG B N 1
ATOM 2226 C CA . ARG B 2 117 ? 17.787 10.883 50.126 1.00 9.16 711 ARG B CA 1
ATOM 2227 C C . ARG B 2 117 ? 17.896 9.463 50.693 1.00 8.54 711 ARG B C 1
ATOM 2228 O O . ARG B 2 117 ? 18.503 9.263 51.743 1.00 9.48 711 ARG B O 1
ATOM 2236 N N . ASP B 2 118 ? 17.289 8.483 50.029 1.00 8.86 712 ASP B N 1
ATOM 2237 C CA . ASP B 2 118 ? 17.303 7.119 50.569 1.00 8.09 712 ASP B CA 1
ATOM 2238 C C . ASP B 2 118 ? 18.348 6.212 49.918 1.00 7.34 712 ASP B C 1
ATOM 2239 O O . ASP B 2 118 ? 18.167 4.998 49.849 1.00 8.65 712 ASP B O 1
ATOM 2244 N N . THR B 2 119 ? 19.457 6.802 49.476 1.00 6.90 713 THR B N 1
ATOM 2245 C CA . THR B 2 119 ? 20.572 6.025 48.952 1.00 8.08 713 THR B CA 1
ATOM 2246 C C . THR B 2 119 ? 21.103 5.091 50.031 1.00 7.50 713 THR B C 1
ATOM 2247 O O . THR B 2 119 ? 21.363 5.520 51.163 1.00 9.26 713 THR B O 1
ATOM 2251 N N . LEU B 2 120 ? 21.268 3.821 49.676 1.00 8.23 714 LEU B N 1
ATOM 2252 C CA . LEU B 2 120 ? 21.774 2.814 50.604 1.00 7.98 714 LEU B CA 1
ATOM 2253 C C . LEU B 2 120 ? 23.232 2.519 50.318 1.00 7.99 714 LEU B C 1
ATOM 2254 O O . LEU B 2 120 ? 23.694 2.726 49.195 1.00 8.86 714 LEU B O 1
ATOM 2259 N N . VAL B 2 121 ? 23.954 2.042 51.328 1.00 7.89 715 VAL B N 1
ATOM 2260 C CA . VAL B 2 121 ? 25.320 1.569 51.136 1.00 8.73 715 VAL B CA 1
ATOM 2261 C C . VAL B 2 121 ? 25.435 0.077 51.447 1.00 11.52 715 VAL B C 1
ATOM 2262 O O . VAL B 2 121 ? 25.113 -0.365 52.548 1.00 17.15 715 VAL B O 1
ATOM 2266 N N . ALA B 2 122 ? 25.905 -0.687 50.466 1.00 8.98 716 ALA B N 1
ATOM 2267 C CA . ALA B 2 122 ? 26.040 -2.133 50.587 1.00 9.34 716 ALA B CA 1
ATOM 2268 C C . ALA B 2 122 ? 27.514 -2.522 50.675 1.00 9.99 716 ALA B C 1
ATOM 2269 O O . ALA B 2 122 ? 28.394 -1.752 50.293 1.00 10.99 716 ALA B O 1
ATOM 2271 N N . ASN B 2 123 ? 27.783 -3.724 51.170 1.00 10.43 717 ASN B N 1
ATOM 2272 C CA . ASN B 2 123 ? 29.157 -4.135 51.450 1.00 11.67 717 ASN B CA 1
ATOM 2273 C C . ASN B 2 123 ? 29.933 -4.538 50.209 1.00 12.75 717 ASN B C 1
ATOM 2274 O O . ASN B 2 123 ? 31.164 -4.461 50.173 1.00 14.17 717 ASN B O 1
ATOM 2279 N N . ASN B 2 124 ? 29.202 -4.976 49.196 1.00 11.62 718 ASN B N 1
ATOM 2280 C CA . ASN B 2 124 ? 29.803 -5.412 47.946 1.00 11.36 718 ASN B CA 1
ATOM 2281 C C . ASN B 2 124 ? 28.720 -5.466 46.879 1.00 11.28 718 ASN B C 1
ATOM 2282 O O . ASN B 2 124 ? 27.547 -5.248 47.173 1.00 10.60 718 ASN B O 1
ATOM 2287 N N . LEU B 2 125 ? 29.114 -5.732 45.644 1.00 12.31 719 LEU B N 1
ATOM 2288 C CA . LEU B 2 125 ? 28.180 -5.680 44.529 1.00 12.58 719 LEU B CA 1
ATOM 2289 C C . LEU B 2 125 ? 27.165 -6.818 44.606 1.00 11.90 719 LEU B C 1
ATOM 2290 O O . LEU B 2 125 ? 26.026 -6.674 44.160 1.00 11.85 719 LEU B O 1
ATOM 2295 N N . ASP B 2 126 ? 27.586 -7.952 45.165 1.00 12.93 720 ASP B N 1
ATOM 2296 C CA . ASP B 2 126 ? 26.686 -9.075 45.398 1.00 14.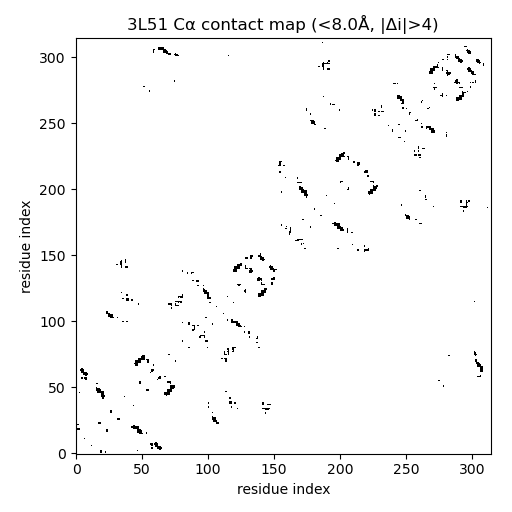19 720 ASP B CA 1
ATOM 2297 C C . ASP B 2 126 ? 25.492 -8.603 46.225 1.00 11.71 720 ASP B C 1
ATOM 2298 O O . ASP B 2 126 ? 24.329 -8.768 45.833 1.00 14.18 720 ASP B O 1
ATOM 2303 N N . GLN B 2 127 ? 25.774 -8.002 47.374 1.00 11.08 721 GLN B N 1
ATOM 2304 C CA . GLN B 2 127 ? 24.696 -7.500 48.210 1.00 10.25 721 GLN B CA 1
ATOM 2305 C C . GLN B 2 127 ? 23.930 -6.363 47.530 1.00 9.37 721 GLN B C 1
ATOM 2306 O O . GLN B 2 127 ? 22.707 -6.296 47.630 1.00 9.76 721 GLN B O 1
ATOM 2312 N N . ALA B 2 128 ? 24.646 -5.463 46.856 1.00 9.13 722 ALA B N 1
ATOM 2313 C CA . ALA B 2 128 ? 23.996 -4.347 46.170 1.00 9.18 722 ALA B CA 1
ATOM 2314 C C . ALA B 2 128 ? 22.914 -4.829 45.210 1.00 8.68 722 ALA B C 1
ATOM 2315 O O . ALA B 2 128 ? 21.836 -4.246 45.139 1.00 9.38 722 ALA B O 1
ATOM 2317 N N . THR B 2 129 ? 23.208 -5.886 44.459 1.00 9.58 723 THR B N 1
ATOM 2318 C CA A THR B 2 129 ? 22.255 -6.432 43.497 0.40 10.88 723 THR B CA 1
ATOM 2319 C CA B THR B 2 129 ? 22.240 -6.394 43.492 0.60 10.98 723 THR B CA 1
ATOM 2320 C C . THR B 2 129 ? 20.995 -6.950 44.182 1.00 10.82 723 THR B C 1
ATOM 2321 O O . THR B 2 129 ? 19.879 -6.728 43.717 1.00 14.75 723 THR B O 1
ATOM 2328 N N . ARG B 2 130 ? 21.172 -7.643 45.301 1.00 10.25 724 ARG B N 1
ATOM 2329 C CA . ARG B 2 130 ? 20.008 -8.145 46.032 1.00 10.27 724 ARG B CA 1
ATOM 2330 C C . ARG B 2 130 ? 19.166 -6.985 46.566 1.00 9.58 724 ARG B C 1
ATOM 2331 O O . ARG B 2 130 ? 17.939 -7.000 46.488 1.00 12.07 724 ARG B O 1
ATOM 2339 N N . VAL B 2 131 ? 19.837 -5.980 47.108 1.00 9.54 725 VAL B N 1
ATOM 2340 C CA . VAL B 2 131 ? 19.165 -4.870 47.766 1.00 9.94 725 VAL B CA 1
ATOM 2341 C C . VAL B 2 131 ? 18.467 -3.927 46.775 1.00 9.10 725 VAL B C 1
ATOM 2342 O O . VAL B 2 131 ? 17.334 -3.486 47.007 1.00 10.61 725 VAL B O 1
ATOM 2346 N N . ALA B 2 132 ? 19.140 -3.615 45.671 1.00 7.65 726 ALA B N 1
ATOM 2347 C CA . ALA B 2 132 ? 18.638 -2.621 44.731 1.00 7.91 726 ALA B CA 1
ATOM 2348 C C . ALA B 2 132 ? 17.362 -3.074 44.049 1.00 8.15 726 ALA B C 1
ATOM 2349 O O . ALA B 2 132 ? 16.417 -2.298 43.896 1.00 9.61 726 ALA B O 1
ATOM 2351 N N . TYR B 2 133 ? 17.348 -4.333 43.623 1.00 7.94 727 TYR B N 1
ATOM 2352 C CA . TYR B 2 133 ? 16.333 -4.799 42.692 1.00 8.58 727 TYR B CA 1
ATOM 2353 C C . TYR B 2 133 ? 15.142 -5.449 43.401 1.00 11.68 727 TYR B C 1
ATOM 2354 O O . TYR B 2 133 ? 14.739 -6.560 43.067 1.00 14.73 727 TYR B O 1
ATOM 2363 N N . GLN B 2 134 ? 14.573 -4.749 44.376 1.00 11.09 728 GLN B N 1
ATOM 2364 C CA . GLN B 2 134 ? 13.396 -5.270 45.068 1.00 12.73 728 GLN B CA 1
ATOM 2365 C C . GLN B 2 134 ? 12.182 -5.169 44.157 1.00 14.60 728 GLN B C 1
ATOM 2366 O O . GLN B 2 134 ? 12.090 -4.267 43.330 1.00 16.20 728 GLN B O 1
ATOM 2372 N N . ARG B 2 135 ? 11.251 -6.098 44.307 1.00 15.47 729 ARG B N 1
ATOM 2373 C CA . ARG B 2 135 ? 10.065 -6.125 43.458 1.00 18.60 729 ARG B CA 1
ATOM 2374 C C . ARG B 2 135 ? 9.233 -4.855 43.603 1.00 16.25 729 ARG B C 1
ATOM 2375 O O . ARG B 2 135 ? 8.697 -4.336 42.629 1.00 15.80 729 ARG B O 1
ATOM 2383 N N . ASP B 2 136 ? 9.128 -4.354 44.826 1.00 15.92 730 ASP B N 1
ATOM 2384 C CA . ASP B 2 136 ? 8.212 -3.257 45.110 1.00 16.21 730 ASP B CA 1
ATOM 2385 C C . ASP B 2 136 ? 8.878 -1.880 45.102 1.00 12.86 730 ASP B C 1
ATOM 2386 O O . ASP B 2 136 ? 8.194 -0.860 45.134 1.00 14.10 730 ASP B O 1
ATOM 2391 N N . ARG B 2 137 ? 10.204 -1.845 45.064 1.00 10.28 731 ARG B N 1
ATOM 2392 C CA . ARG B 2 137 ? 10.924 -0.585 45.218 1.00 9.21 731 ARG B CA 1
ATOM 2393 C C . ARG B 2 137 ? 12.347 -0.713 44.708 1.00 9.00 731 ARG B C 1
ATOM 2394 O O . ARG B 2 137 ? 13.113 -1.537 45.202 1.00 10.76 731 ARG B O 1
ATOM 2402 N N . ARG B 2 138 ? 12.700 0.099 43.714 1.00 8.49 732 ARG B N 1
ATOM 2403 C CA . ARG B 2 138 ? 14.087 0.160 43.265 1.00 8.42 732 ARG B CA 1
ATOM 2404 C C . ARG B 2 138 ? 14.842 1.122 44.164 1.00 10.55 732 ARG B C 1
ATOM 2405 O O . ARG B 2 138 ? 14.489 2.295 44.277 1.00 15.96 732 ARG B O 1
ATOM 2413 N N . TRP B 2 139 ? 15.854 0.606 44.840 1.00 7.98 733 TRP B N 1
ATOM 2414 C CA . TRP B 2 139 ? 16.673 1.418 45.724 1.00 7.19 733 TRP B CA 1
ATOM 2415 C C . TRP B 2 139 ? 17.956 1.831 45.021 1.00 7.90 733 TRP B C 1
ATOM 2416 O O . TRP B 2 139 ? 18.572 1.030 44.307 1.00 9.02 733 TRP B O 1
ATOM 2427 N N . ARG B 2 140 ? 18.384 3.064 45.262 1.00 7.38 734 ARG B N 1
ATOM 2428 C CA . ARG B 2 140 ? 19.699 3.498 44.805 1.00 6.92 734 ARG B CA 1
ATOM 2429 C C . ARG B 2 140 ? 20.722 2.957 45.783 1.00 6.88 734 ARG B C 1
ATOM 2430 O O . ARG B 2 140 ? 20.582 3.156 46.990 1.00 8.06 734 ARG B O 1
ATOM 2438 N N . VAL B 2 141 ? 21.741 2.260 45.284 1.00 6.26 735 VAL B N 1
ATOM 2439 C CA . VAL B 2 141 ? 22.700 1.600 46.161 1.00 7.72 735 VAL B CA 1
ATOM 2440 C C . VAL B 2 141 ? 24.123 1.872 45.717 1.00 6.72 735 VAL B C 1
ATOM 2441 O O . VAL B 2 141 ? 24.445 1.749 44.532 1.00 7.62 735 VAL B O 1
ATOM 2445 N N . VAL B 2 142 ? 24.972 2.248 46.668 1.00 6.32 736 VAL B N 1
ATOM 2446 C CA . VAL B 2 142 ? 26.402 2.366 46.420 1.00 6.69 736 VAL B CA 1
ATOM 2447 C C . VAL B 2 142 ? 27.131 1.338 47.276 1.00 6.70 736 VAL B C 1
ATOM 2448 O O . VAL B 2 142 ? 26.734 1.075 48.417 1.00 9.44 736 VAL B O 1
ATOM 2452 N N . THR B 2 143 ? 28.177 0.726 46.737 1.00 7.07 737 THR B N 1
ATOM 2453 C CA . THR B 2 143 ? 28.981 -0.193 47.546 1.00 7.81 737 THR B CA 1
ATOM 2454 C C . THR B 2 143 ? 30.115 0.531 48.281 1.00 7.55 737 THR B C 1
ATOM 2455 O O . THR B 2 143 ? 30.453 1.671 47.962 1.00 7.32 737 THR B O 1
ATOM 2459 N N . LEU B 2 144 ? 30.711 -0.144 49.256 1.00 9.02 738 LEU B N 1
ATOM 2460 C CA . LEU B 2 144 ? 31.874 0.410 49.947 1.00 9.91 738 LEU B CA 1
ATOM 2461 C C . LEU B 2 144 ? 33.013 0.701 48.972 1.00 9.04 738 LEU B C 1
ATOM 2462 O O . LEU B 2 144 ? 33.906 1.509 49.259 1.00 10.47 738 LEU B O 1
ATOM 2467 N N . GLN B 2 145 ? 32.966 0.049 47.815 1.00 10.77 739 GLN B N 1
ATOM 2468 C CA . GLN B 2 145 ? 33.983 0.218 46.780 1.00 10.50 739 GLN B CA 1
ATOM 2469 C C . GLN B 2 145 ? 33.590 1.271 45.729 1.00 9.94 739 GLN B C 1
ATOM 2470 O O . GLN B 2 145 ? 34.284 1.441 44.730 1.00 11.23 739 GLN B O 1
ATOM 2476 N N . GLY B 2 146 ? 32.474 1.964 45.947 1.00 8.37 740 GLY B N 1
ATOM 2477 C CA . GLY B 2 146 ? 32.054 3.033 45.055 1.00 7.32 740 GLY B CA 1
ATOM 2478 C C . GLY B 2 146 ? 31.283 2.620 43.814 1.00 7.87 740 GLY B C 1
ATOM 2479 O O . GLY B 2 146 ? 30.999 3.455 42.958 1.00 8.15 740 GLY B O 1
ATOM 2480 N N . GLN B 2 147 ? 30.938 1.340 43.705 1.00 6.79 741 GLN B N 1
ATOM 2481 C CA . GLN B 2 147 ? 30.109 0.889 42.595 1.00 7.07 741 GLN B CA 1
ATOM 2482 C C . GLN B 2 147 ? 28.674 1.323 42.858 1.00 5.75 741 GLN B C 1
ATOM 2483 O O . GLN B 2 147 ? 28.240 1.340 44.004 1.00 6.77 741 GLN B O 1
ATOM 2489 N N . ILE B 2 148 ? 27.924 1.673 41.814 1.00 5.37 742 ILE B N 1
ATOM 2490 C CA . ILE B 2 148 ? 26.584 2.229 42.024 1.00 6.11 742 ILE B CA 1
ATOM 2491 C C . ILE B 2 148 ? 25.538 1.533 41.177 1.00 5.33 742 ILE B C 1
ATOM 2492 O O . ILE B 2 148 ? 25.714 1.347 39.958 1.00 5.36 742 ILE B O 1
ATOM 2497 N N . ILE B 2 149 ? 24.440 1.148 41.824 1.00 5.23 743 ILE B N 1
ATOM 2498 C CA . ILE B 2 149 ? 23.242 0.731 41.107 1.00 5.16 743 ILE B CA 1
ATOM 2499 C C . ILE B 2 149 ? 22.217 1.845 41.209 1.00 5.15 743 ILE B C 1
ATOM 2500 O O . ILE B 2 149 ? 21.747 2.163 42.304 1.00 6.10 743 ILE B O 1
ATOM 2505 N N . GLU B 2 150 ? 21.913 2.475 40.075 1.00 5.16 744 GLU B N 1
ATOM 2506 C CA . GLU B 2 150 ? 20.951 3.572 40.058 1.00 5.38 744 GLU B CA 1
ATOM 2507 C C . GLU B 2 150 ? 19.532 3.004 40.108 1.00 5.44 744 GLU B C 1
ATOM 2508 O O . GLU B 2 150 ? 19.323 1.817 39.856 1.00 6.59 744 GLU B O 1
ATOM 2514 N N . GLN B 2 151 ? 18.558 3.840 40.440 1.00 5.88 745 GLN B N 1
ATOM 2515 C CA . GLN B 2 151 ? 17.170 3.380 40.448 1.00 6.05 745 GLN B CA 1
ATOM 2516 C C . GLN B 2 151 ? 16.704 2.881 39.074 1.00 6.20 745 GLN B C 1
ATOM 2517 O O . GLN B 2 151 ? 15.845 2.007 38.990 1.00 7.35 745 GLN B O 1
ATOM 2523 N N . SER B 2 152 ? 17.281 3.432 38.006 1.00 6.25 746 SER B N 1
ATOM 2524 C CA . SER B 2 152 ? 17.006 2.968 36.647 1.00 6.90 746 SER B CA 1
ATOM 2525 C C . SER B 2 152 ? 17.423 1.518 36.485 1.00 5.77 746 SER B C 1
ATOM 2526 O O . SER B 2 152 ? 16.893 0.803 35.627 1.00 6.79 746 SER B O 1
ATOM 2529 N N . GLY B 2 153 ? 18.405 1.101 37.283 1.00 5.68 747 GLY B N 1
ATOM 2530 C CA . GLY B 2 153 ? 18.912 -0.256 37.203 1.00 5.95 747 GLY B CA 1
ATOM 2531 C C . GLY B 2 153 ? 20.285 -0.381 36.576 1.00 5.45 747 GLY B C 1
ATOM 2532 O O . GLY B 2 153 ? 20.835 -1.480 36.533 1.00 6.89 747 GLY B O 1
ATOM 2533 N N . THR B 2 154 ? 20.853 0.721 36.095 1.00 5.07 748 THR B N 1
ATOM 2534 C CA . THR B 2 154 ? 22.224 0.652 35.598 1.00 5.20 748 THR B CA 1
ATOM 2535 C C . THR B 2 154 ? 23.176 0.300 36.742 1.00 5.19 748 THR B C 1
ATOM 2536 O O . THR B 2 154 ? 22.918 0.603 37.924 1.00 5.85 748 THR B O 1
ATOM 2548 N N . SER B 2 156 ? 27.343 0.568 37.749 1.00 5.23 750 SER B N 1
ATOM 2549 C CA . SER B 2 156 ? 28.581 1.242 37.361 1.00 5.23 750 SER B CA 1
ATOM 2550 C C . SER B 2 156 ? 29.745 0.867 38.263 1.00 5.63 750 SER B C 1
ATOM 2551 O O . SER B 2 156 ? 29.601 0.733 39.482 1.00 6.67 750 SER B O 1
ATOM 2554 N N . GLY B 2 157 ? 30.910 0.724 37.648 1.00 7.14 751 GLY B N 1
ATOM 2555 C CA . GLY B 2 157 ? 32.123 0.385 38.363 1.00 7.20 751 GLY B CA 1
ATOM 2556 C C . GLY B 2 157 ? 33.259 0.158 37.391 1.00 7.64 751 GLY B C 1
ATOM 2557 O O . GLY B 2 157 ? 33.082 0.267 36.178 1.00 7.77 751 GLY B O 1
ATOM 2558 N N . GLY B 2 158 ? 34.426 -0.160 37.934 1.00 8.81 752 GLY B N 1
ATOM 2559 C CA . GLY B 2 158 ? 35.602 -0.441 37.131 1.00 8.56 752 GLY B CA 1
ATOM 2560 C C . GLY B 2 158 ? 36.764 0.437 37.546 1.00 9.05 752 GLY B C 1
ATOM 2561 O O . GLY B 2 158 ? 36.582 1.599 37.931 1.00 10.05 752 GLY B O 1
ATOM 2562 N N . LEU B 2 159 ? 37.966 -0.125 37.480 1.00 7.41 753 LEU B N 1
ATOM 2563 C CA . LEU B 2 159 ? 39.189 0.615 37.794 1.00 8.29 753 LEU B CA 1
ATOM 2564 C C . LEU B 2 159 ? 39.216 1.128 39.239 1.00 8.74 753 LEU B C 1
ATOM 2565 O O . LEU B 2 159 ? 39.812 2.166 39.544 1.00 9.19 753 LEU B O 1
ATOM 2570 N N . GLU B 2 160 ? 38.588 0.372 40.128 1.00 8.74 754 GLU B N 1
ATOM 2571 C CA . GLU B 2 160 ? 38.632 0.678 41.553 1.00 8.19 754 GLU B CA 1
ATOM 2572 C C . GLU B 2 160 ? 40.064 0.795 42.063 1.00 8.54 754 GLU B C 1
ATOM 2573 O O . GLU B 2 160 ? 40.328 1.524 43.033 1.00 9.68 754 GLU B O 1
ATOM 2579 N N . HIS B 2 161 ? 40.996 0.083 41.430 1.00 7.37 755 HIS B N 1
ATOM 2580 C CA . HIS B 2 161 ? 42.375 0.113 41.910 1.00 7.13 755 HIS B CA 1
ATOM 2581 C C . HIS B 2 161 ? 43.067 1.452 41.716 1.00 8.04 755 HIS B C 1
ATOM 2582 O O . HIS B 2 161 ? 44.175 1.647 42.212 1.00 8.82 755 HIS B O 1
ATOM 2589 N N . HIS B 2 162 ? 42.399 2.382 41.033 1.00 7.60 756 HIS B N 1
ATOM 2590 C CA . HIS B 2 162 ? 42.948 3.727 40.901 1.00 8.60 756 HIS B CA 1
ATOM 2591 C C . HIS B 2 162 ? 42.201 4.767 41.736 1.00 8.36 756 HIS B C 1
ATOM 2592 O O . HIS B 2 162 ? 42.474 5.965 41.631 1.00 9.99 756 HIS B O 1
ATOM 2599 N N . HIS B 2 163 ? 41.275 4.332 42.583 1.00 10.47 757 HIS B N 1
ATOM 2600 C CA A HIS B 2 163 ? 40.556 5.285 43.423 0.31 10.70 757 HIS B CA 1
ATOM 2601 C CA B HIS B 2 163 ? 40.542 5.272 43.429 0.69 10.50 757 HIS B CA 1
ATOM 2602 C C . HIS B 2 163 ? 41.485 6.105 44.310 1.00 11.24 757 HIS B C 1
ATOM 2603 O O . HIS B 2 163 ? 41.219 7.283 44.578 1.00 16.55 757 HIS B O 1
ATOM 2616 N N . HIS B 2 164 ? 42.587 5.495 44.749 1.00 9.51 758 HIS B N 1
ATOM 2617 C CA . HIS B 2 164 ? 43.522 6.167 45.647 1.00 10.39 758 HIS B CA 1
ATOM 2618 C C . HIS B 2 164 ? 44.754 6.673 44.926 1.00 10.49 758 HIS B C 1
ATOM 2619 O O . HIS B 2 164 ? 45.827 6.801 45.517 1.00 11.57 758 HIS B O 1
ATOM 2626 N N . HIS B 2 165 ? 44.598 6.978 43.648 1.00 10.59 759 HIS B N 1
ATOM 2627 C CA . HIS B 2 165 ? 45.698 7.540 42.888 1.00 12.29 759 HIS B CA 1
ATOM 2628 C C . HIS B 2 165 ? 46.147 8.868 43.503 1.00 11.64 759 HIS B C 1
ATOM 2629 O O . HIS B 2 165 ? 45.322 9.655 43.982 1.00 14.41 759 HIS B O 1
ATOM 2636 N N . HIS B 2 166 ? 47.452 9.115 43.528 1.00 11.75 760 HIS B N 1
ATOM 2637 C CA . HIS B 2 166 ? 47.927 10.379 44.069 1.00 14.14 760 HIS B CA 1
ATOM 2638 C C . HIS B 2 166 ? 47.577 11.495 43.105 1.00 18.86 760 HIS B C 1
ATOM 2639 O O . HIS B 2 166 ? 47.561 12.665 43.494 1.00 23.66 760 HIS B O 1
#

Organism: Mus musculus (NCBI:txid10090)

Radius of gyration: 21.81 Å; Cα contacts (8 Å, |Δi|>4): 597; chains: 2; bounding box: 49×62×56 Å

Nearest PDB structures (foldseek):
  3l51-assembly1_B  TM=1.006E+00  e=1.722E-34  Mus musculus
  4u4p-assembly1_B  TM=9.704E-01  e=2.075E-27  Homo sapiens
  4rsi-assembly1_B  TM=9.181E-01  e=7.266E-18  Saccharomyces cerevisiae S288C
  6yvu-assembly1_B  TM=8.835E-01  e=9.291E-15  Saccharomyces cerevisiae S288C
  7ogt-assembly1_A  TM=8.778E-01  e=9.792E-12  Saccharomyces cerevisiae S288C

Solvent-accessible surface area: 17459 Å² total

GO terms:
  GO:0000793 condensed chromosome (C, IDA)
  GO:0003682 chromatin binding (F, IDA)
  GO:0003697 single-stranded DNA binding (F, IDA)
  GO:0000796 condensin complex (C, IDA)
  GO:0005634 nucleus (C, TAS)
  GO:0000796 condensin complex (C, TAS)
  GO:0000012 single strand break repair (P, TAS)
  GO:0045132 meiotic chromosome segregation (P, IMP)
  GO:0010032 meiotic chromosome condensation (P, IMP)
  GO:0021987 cerebral cortex development (P, IMP)
  GO:0030183 B cell differentiation (P, IMP)
  GO:0051383 kinetochore organization (P, IMP)
  GO:0048468 cell development (P, IMP)
  GO:0007076 mitotic chromosome condensation (P, IMP)
  GO:0071707 immunoglobulin heavy chain V-D-J recombination (P, IMP)
  GO:0005515 protein binding (F, IPI)
  GO:0000796 condensin complex (C, IPI)
  GO:0000794 condensed nuclear chromosome (C, IDA)
  GO:0051984 positive regulation of chromosome segregation (P, IMP)
  GO:1905820 positive regulation of chromosome separation (P, IMP)

Secondary structure (DSSP, 8-state):
-------SSTT--GGGEEEEGGGS-EES-GGGHHHHHHHHGGGGG-EEES-HHHHHHHHHHS--SS-B-EEETTT----PPPHHHHHHHHHHH-TTSEEEGGGGEE--GGGTT--TTTTT-EEE---HHHHHHH-TT---EEETTS-EE---/-HHHHHHHHHHHHTSSTTEEEEGGGS-B--GGGHHHHHHH-GGGGSEEES-HHHHHHHHHHHHHTT-----EEETT--TTTT------GGGPPBHHHH-B-S-HHHHHHHHHHHTT-EEESSHHHHHHHHB-SS-BPPEEETTS-EE-TT---B--GGGTT--

Sequence (315 aa):
LQFAYKDPEKNWNRNNSVKGLVASSLINVKDNSTATALEVVAGEERLYNVVVDTEVTAKKLLEKGEELKKRRRYTIIPLNKISARCIAPETLRVAQNLVGPDNVHVALSSLVDYKPELQKKGEFVFGTTFVCNNDNAKKVAFDKRITRTVTLGGDVFDPHGKVLDAIIQEKKKKSGRIPGIYGRLGDLGAIDEKYDIIAISSSSSCCHALDYIVVDSIDTAQECVNFLKKHNIGIATFIGLDKTVWAKKSSKIQTPENNTTPRLFDLVKVKNEEIIRQAFYFALRDTLVANNLDQATTRVAYQRDRRWRVVTLQGQIIEQSGTSGGLEHHHHHHH